Protein AF-A0AAN6RVH7-F1 (afdb_monomer)

Foldseek 3Di:
DDDDDDDDDDDPDDPPPPPPPPPPPPPPPDDDPPQLCVPDDEDPQFDWDQDPSHTDTHGDAWDQAQPGTDHTQWDHQESQVSDTDHPPDDHDPDRDDPDPPQAPFPQQQPETHGGQWDRQESQVNDTHHPPDDGDHDRDDAPAPQAAVEGDHPQWDHQESQVSDTDHPPDDGDHDHDDPDD

Mean predicted aligned error: 19.73 Å

pLDDT: mean 78.0, std 15.92, range [37.94, 93.38]

Solvent-accessible surface area 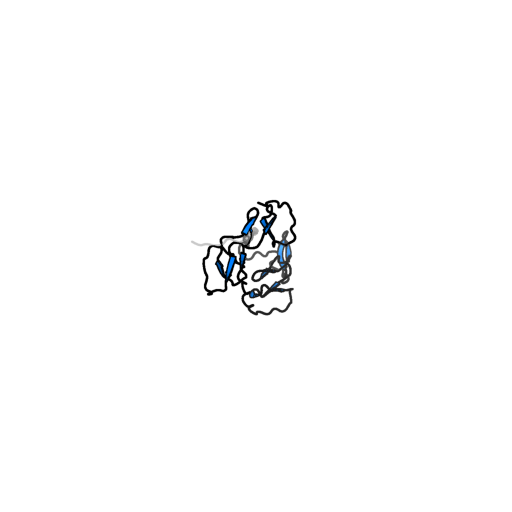(backbone atoms only — not comparable to full-atom values): 11529 Å² total; per-residue (Å²): 136,91,81,89,85,82,85,90,82,80,78,94,71,84,76,81,74,77,77,71,75,76,70,68,80,76,77,64,84,69,100,66,61,83,46,64,43,72,83,55,84,52,56,102,40,30,42,65,42,75,56,95,86,36,52,40,68,40,70,42,75,51,37,80,13,59,92,42,63,26,58,67,52,36,39,65,52,26,42,69,61,42,35,61,38,60,77,91,61,89,68,65,93,64,80,47,72,79,73,78,76,72,48,72,65,44,80,15,61,94,30,73,31,58,58,75,47,40,68,52,20,42,66,63,36,38,61,38,58,78,93,58,90,70,72,88,58,83,57,73,72,74,26,44,76,10,60,96,35,60,22,56,68,84,33,35,58,51,21,46,66,61,35,38,60,34,54,80,88,49,92,70,72,84,61,86,53,79,86,80,131

Organism: NCBI:txid2831512

Sequence (181 aa):
MAVFSVSARALLLAVLAAAGVRGNPIDLSSDGAITPCATVKCTSTTTCKVIDGKAQCVPILGVKCGNTVCEAGLTCCNPSCSLCVKPGMACTAHICPPIPIDPLPIQCGSTVCKPGLECCNASCGTCVEPGKGCTKQLCVPTGPQCGKTVCPAGMVCCNSSCGVCSPPDGACTAQFCTDSD

Nearest PDB structures (foldseek):
  6pog-assembly1_B  TM=1.843E-01  e=4.126E+00  Homo sapiens

Secondary structure (DSSP, 8-state):
---------S-------------------SS----TTTT----TTEEEEEETTEEEEEE---EEETTEEEPTT-EEEETTTTEEE-TT-------PPPP--PPPPEEETTEEEPTT-EEEETTTTEEE-TT-----------S-EETTEEPPTT-EEEETTTTEEE-TTS-----PPP---

Structure (mmCIF, N/CA/C/O backbone):
data_AF-A0AAN6RVH7-F1
#
_entry.id   AF-A0AAN6RVH7-F1
#
loop_
_atom_site.group_PDB
_atom_site.id
_atom_site.type_symbol
_atom_site.label_atom_id
_atom_site.label_alt_id
_atom_site.label_comp_id
_atom_site.label_asym_id
_atom_site.label_entity_id
_atom_site.label_seq_id
_atom_site.pdbx_PDB_ins_code
_atom_site.Cartn_x
_atom_site.Cartn_y
_atom_site.Cartn_z
_atom_site.occupancy
_atom_site.B_iso_or_equiv
_atom_site.auth_seq_id
_atom_site.auth_comp_id
_atom_site.auth_asym_id
_atom_site.auth_atom_id
_atom_site.pdbx_PDB_model_num
ATOM 1 N N . MET A 1 1 ? 5.114 -4.360 110.162 1.00 37.94 1 MET A N 1
ATOM 2 C CA . MET A 1 1 ? 4.314 -5.580 109.920 1.00 37.94 1 MET A CA 1
ATOM 3 C C . MET A 1 1 ? 2.846 -5.228 110.076 1.00 37.94 1 MET A C 1
ATOM 5 O O . MET A 1 1 ? 2.536 -4.454 110.970 1.00 37.94 1 MET A O 1
ATOM 9 N N . ALA A 1 2 ? 2.011 -5.842 109.237 1.00 38.44 2 ALA A N 1
ATOM 10 C CA . ALA A 1 2 ? 0.546 -5.818 109.213 1.00 38.44 2 ALA A CA 1
ATOM 11 C C . ALA A 1 2 ? -0.139 -4.584 108.596 1.00 38.44 2 ALA A C 1
ATOM 13 O O . ALA A 1 2 ? 0.279 -3.443 108.745 1.00 38.44 2 ALA A O 1
ATOM 14 N N . VAL A 1 3 ? -1.173 -4.905 107.824 1.00 39.06 3 VAL A N 1
ATOM 15 C CA . VAL A 1 3 ? -1.784 -4.185 106.706 1.00 39.06 3 VAL A CA 1
ATOM 16 C C . VAL A 1 3 ? -3.313 -4.293 106.879 1.00 39.06 3 VAL A C 1
ATOM 18 O O . VAL A 1 3 ? -3.770 -5.231 107.530 1.00 39.06 3 VAL A O 1
ATOM 21 N N . PHE A 1 4 ? -4.061 -3.404 106.207 1.00 39.38 4 PHE A N 1
ATOM 22 C CA . PHE A 1 4 ? -5.511 -3.420 105.899 1.00 39.38 4 PHE A CA 1
ATOM 23 C C . PHE A 1 4 ? -6.497 -2.857 106.944 1.00 39.38 4 PHE A C 1
ATOM 25 O O . PHE A 1 4 ? -6.781 -3.463 107.967 1.00 39.38 4 PHE A O 1
ATOM 32 N N . SER A 1 5 ? -7.184 -1.758 106.618 1.00 39.03 5 SER A N 1
ATOM 33 C CA . SER A 1 5 ? -8.440 -1.788 105.842 1.00 39.03 5 SER A CA 1
ATOM 34 C C . SER A 1 5 ? -8.982 -0.355 105.698 1.00 39.03 5 SER A C 1
ATOM 36 O O . SER A 1 5 ? -9.170 0.350 106.684 1.00 39.03 5 SER A O 1
ATOM 38 N N . VAL A 1 6 ? -9.192 0.117 104.466 1.00 43.94 6 VAL A N 1
ATOM 39 C CA . VAL A 1 6 ? -9.828 1.421 104.209 1.00 43.94 6 VAL A CA 1
ATOM 40 C C . VAL A 1 6 ? -11.265 1.156 103.777 1.00 43.94 6 VAL A C 1
ATOM 42 O O . VAL A 1 6 ? -11.510 0.500 102.767 1.00 43.94 6 VAL A O 1
ATOM 45 N N . SER A 1 7 ? -12.203 1.638 104.591 1.00 49.59 7 SER A N 1
ATOM 46 C CA . SER A 1 7 ? -13.646 1.592 104.361 1.00 49.59 7 SER A CA 1
ATOM 47 C C . SER A 1 7 ? -14.023 2.470 103.166 1.00 49.59 7 SER A C 1
ATOM 49 O O . SER A 1 7 ? -13.747 3.670 103.132 1.00 49.59 7 SER A O 1
ATOM 51 N N . ALA A 1 8 ? -14.637 1.842 102.167 1.00 46.44 8 ALA A N 1
ATOM 52 C CA . ALA A 1 8 ? -15.024 2.433 100.897 1.00 46.44 8 ALA A CA 1
ATOM 53 C C . ALA A 1 8 ? -16.330 3.233 101.020 1.00 46.44 8 ALA A C 1
ATOM 55 O O . ALA A 1 8 ? -17.414 2.675 100.872 1.00 46.44 8 ALA A O 1
ATOM 56 N N . ARG A 1 9 ? -16.241 4.548 101.250 1.00 50.19 9 ARG A N 1
ATOM 57 C CA . ARG A 1 9 ? -17.339 5.504 101.006 1.00 50.19 9 ARG A CA 1
ATOM 58 C C . ARG A 1 9 ? -16.792 6.898 100.707 1.00 50.19 9 ARG A C 1
ATOM 60 O O . ARG A 1 9 ? -16.762 7.739 101.595 1.00 50.19 9 ARG A O 1
ATOM 67 N N . ALA A 1 10 ? -16.382 7.151 99.466 1.00 47.22 10 ALA A N 1
ATOM 68 C CA . ALA A 1 10 ? -16.257 8.509 98.934 1.00 47.22 10 ALA A CA 1
ATOM 69 C C . ALA A 1 10 ? -15.923 8.489 97.436 1.00 47.22 10 ALA A C 1
ATOM 71 O O . ALA A 1 10 ? -14.916 7.923 97.029 1.00 47.22 10 ALA A O 1
ATOM 72 N N . LEU A 1 11 ? -16.767 9.180 96.669 1.00 44.78 11 LEU A N 1
ATOM 73 C CA . LEU A 1 11 ? -16.546 9.687 95.315 1.00 44.78 11 LEU A CA 1
ATOM 74 C C . LEU A 1 11 ? -16.373 8.655 94.186 1.00 44.78 11 LEU A C 1
ATOM 76 O O . LEU A 1 11 ? -15.276 8.369 93.714 1.00 44.78 11 LEU A O 1
ATOM 80 N N . LEU A 1 12 ? -17.516 8.240 93.626 1.00 45.19 12 LEU A N 1
ATOM 81 C CA . LEU A 1 12 ? -17.626 7.997 92.185 1.00 45.19 12 LEU A CA 1
ATOM 82 C C . LEU A 1 12 ? -17.347 9.319 91.446 1.00 45.19 12 LEU A C 1
ATOM 84 O O . LEU A 1 12 ? -18.254 10.113 91.206 1.00 45.19 12 LEU A O 1
ATOM 88 N N . LEU A 1 13 ? -16.082 9.569 91.113 1.00 48.94 13 LEU A N 1
ATOM 89 C CA . LEU A 1 13 ? -15.701 10.551 90.103 1.00 48.94 13 LEU A CA 1
ATOM 90 C C . LEU A 1 13 ? -15.718 9.859 88.742 1.00 48.94 13 LEU A C 1
ATOM 92 O O . LEU A 1 13 ? -14.957 8.929 88.480 1.00 48.94 13 LEU A O 1
ATOM 96 N N . ALA A 1 14 ? -16.631 10.319 87.893 1.00 54.00 14 ALA A N 1
ATOM 97 C CA . ALA A 1 14 ? -16.746 9.929 86.502 1.00 54.00 14 ALA A CA 1
ATOM 98 C C . ALA A 1 14 ? -15.455 10.275 85.747 1.00 54.00 14 ALA A C 1
ATOM 100 O O . ALA A 1 14 ? -15.211 11.432 85.413 1.00 54.00 14 ALA A O 1
ATOM 101 N N . VAL A 1 15 ? -14.645 9.264 85.438 1.00 47.19 15 VAL A N 1
ATOM 102 C CA . VAL A 1 15 ? -13.632 9.368 84.387 1.00 47.19 15 VAL A CA 1
ATOM 103 C C . VAL A 1 15 ? -14.250 8.776 83.127 1.00 47.19 15 VAL A C 1
ATOM 105 O O . VAL A 1 15 ? -14.112 7.591 82.833 1.00 47.19 15 VAL A O 1
ATOM 108 N N . LEU A 1 16 ? -14.977 9.614 82.387 1.00 49.84 16 LEU A N 1
ATOM 109 C CA . LEU A 1 16 ? -15.252 9.358 80.978 1.00 49.84 16 LEU A CA 1
ATOM 110 C C . LEU A 1 16 ? -13.917 9.492 80.242 1.00 49.84 16 LEU A C 1
ATOM 112 O O . LEU A 1 16 ? -13.539 10.571 79.790 1.00 49.84 16 LEU A O 1
ATOM 116 N N . ALA A 1 17 ? -13.174 8.390 80.160 1.00 49.72 17 ALA A N 1
ATOM 117 C CA . ALA A 1 17 ? -12.118 8.261 79.178 1.00 49.72 17 ALA A CA 1
ATOM 118 C C . ALA A 1 17 ? -12.795 8.325 77.806 1.00 49.72 17 ALA A C 1
ATOM 120 O O . ALA A 1 17 ? -13.382 7.348 77.341 1.00 49.72 17 ALA A O 1
ATOM 121 N N . ALA A 1 18 ? -12.749 9.494 77.166 1.00 54.59 18 ALA A N 1
ATOM 122 C CA . ALA A 1 18 ? -12.961 9.584 75.737 1.00 54.59 18 ALA A CA 1
ATOM 123 C C . ALA A 1 18 ? -11.834 8.775 75.090 1.00 54.59 18 ALA A C 1
ATOM 125 O O . ALA A 1 18 ? -10.749 9.288 74.819 1.00 54.59 18 ALA A O 1
ATOM 126 N N . ALA A 1 19 ? -12.086 7.485 74.868 1.00 46.03 19 ALA A N 1
ATOM 127 C CA . ALA A 1 19 ? -11.405 6.730 73.841 1.00 46.03 19 ALA A CA 1
ATOM 128 C C . ALA A 1 19 ? -11.808 7.380 72.516 1.00 46.03 19 ALA A C 1
ATOM 130 O O . ALA A 1 19 ? -12.705 6.924 71.811 1.00 46.03 19 ALA A O 1
ATOM 131 N N . GLY A 1 20 ? -11.175 8.512 72.206 1.00 46.91 20 GLY A N 1
ATOM 132 C CA . GLY A 1 20 ? -11.044 8.959 70.841 1.00 46.91 20 GLY A CA 1
ATOM 133 C C . GLY A 1 20 ? -10.328 7.828 70.137 1.00 46.91 20 GLY A C 1
ATOM 134 O O . GLY A 1 20 ? -9.109 7.699 70.245 1.00 46.91 20 GLY A O 1
ATOM 135 N N . VAL A 1 21 ? -11.099 6.966 69.477 1.00 48.25 21 VAL A N 1
ATOM 136 C CA . VAL A 1 21 ? -10.588 6.120 68.415 1.00 48.25 21 VAL A CA 1
ATOM 137 C C . VAL A 1 21 ? -9.966 7.110 67.445 1.00 48.25 21 VAL A C 1
ATOM 139 O O . VAL A 1 21 ? -10.658 7.755 66.660 1.00 48.25 21 VAL A O 1
ATOM 142 N N . ARG A 1 22 ? -8.647 7.297 67.547 1.00 46.09 22 ARG A N 1
ATOM 143 C CA . ARG A 1 22 ? -7.865 7.765 66.417 1.00 46.09 22 ARG A CA 1
ATOM 144 C C . ARG A 1 22 ? -7.996 6.635 65.414 1.00 46.09 22 ARG A C 1
ATOM 146 O O . ARG A 1 22 ? -7.194 5.708 65.404 1.00 46.09 22 ARG A O 1
ATOM 153 N N . GLY A 1 23 ? -9.076 6.671 64.638 1.00 47.66 23 GLY A N 1
ATOM 154 C CA . GLY A 1 23 ? -9.076 6.032 63.345 1.00 47.66 23 GLY A CA 1
ATOM 155 C C . GLY A 1 23 ? -7.877 6.643 62.653 1.00 47.66 23 GLY A C 1
ATOM 156 O O . GLY A 1 23 ? -7.864 7.844 62.381 1.00 47.66 23 GLY A O 1
ATOM 157 N N . ASN A 1 24 ? -6.820 5.851 62.504 1.00 54.28 24 ASN A N 1
ATOM 158 C CA . ASN A 1 24 ? -5.739 6.210 61.612 1.00 54.28 24 ASN A CA 1
ATOM 159 C C . ASN A 1 24 ? -6.420 6.567 60.282 1.00 54.28 24 ASN A C 1
ATOM 161 O O . ASN A 1 24 ? -7.317 5.814 59.879 1.00 54.28 24 ASN A O 1
ATOM 165 N N . PRO A 1 25 ? -6.083 7.684 59.613 1.00 53.16 25 PRO A N 1
ATOM 166 C CA . PRO A 1 25 ? -6.488 7.820 58.229 1.00 53.16 25 PRO A CA 1
ATOM 167 C C . PRO A 1 25 ? -5.932 6.581 57.531 1.00 53.16 25 PRO A C 1
ATOM 169 O O . PRO A 1 25 ? -4.722 6.362 57.502 1.00 53.16 25 PRO A O 1
ATOM 172 N N . ILE A 1 26 ? -6.833 5.700 57.102 1.00 51.47 26 ILE A N 1
ATOM 173 C CA . ILE A 1 26 ? -6.501 4.631 56.175 1.00 51.47 26 ILE A CA 1
ATOM 174 C C . ILE A 1 26 ? -5.968 5.367 54.960 1.00 51.47 26 ILE A C 1
ATOM 176 O O . ILE A 1 26 ? -6.721 6.019 54.236 1.00 51.47 26 ILE A O 1
ATOM 180 N N . ASP A 1 27 ? -4.649 5.350 54.831 1.00 46.44 27 ASP A N 1
ATOM 181 C CA . ASP A 1 27 ? -3.952 5.799 53.649 1.00 46.44 27 ASP A CA 1
ATOM 182 C C . ASP A 1 27 ? -4.390 4.872 52.513 1.00 46.44 27 ASP A C 1
ATOM 184 O O . ASP A 1 27 ? -3.888 3.764 52.341 1.00 46.44 27 ASP A O 1
ATOM 188 N N . LEU A 1 28 ? -5.431 5.300 51.796 1.00 50.62 28 LEU A N 1
ATOM 189 C CA . LEU A 1 28 ? -6.010 4.637 50.627 1.00 50.62 28 LEU A CA 1
ATOM 190 C C . LEU A 1 28 ? -5.121 4.790 49.379 1.00 50.62 28 LEU A C 1
ATOM 192 O O . LEU A 1 28 ? -5.589 4.613 48.254 1.00 50.62 28 LEU A O 1
ATOM 196 N N . SER A 1 29 ? -3.834 5.082 49.567 1.00 56.78 29 SER A N 1
ATOM 197 C CA . SER A 1 29 ? -2.844 5.193 48.502 1.00 56.78 29 SER A CA 1
ATOM 198 C C . SER A 1 29 ? -2.023 3.910 48.382 1.00 56.78 29 SER A C 1
ATOM 200 O O . SER A 1 29 ? -0.819 3.918 48.601 1.00 56.78 29 SER A O 1
ATOM 202 N N . SER A 1 30 ? -2.667 2.799 48.014 1.00 59.31 30 SER A N 1
ATOM 203 C CA . SER A 1 30 ? -2.003 1.752 47.222 1.00 59.31 30 SER A CA 1
ATOM 204 C C . SER A 1 30 ? -3.038 0.792 46.622 1.00 59.31 30 SER A C 1
ATOM 206 O O . SER A 1 30 ? -3.712 0.062 47.343 1.00 59.31 30 SER A O 1
ATOM 208 N N . ASP A 1 31 ? -3.197 0.837 45.296 1.00 54.03 31 ASP A N 1
ATOM 209 C CA . ASP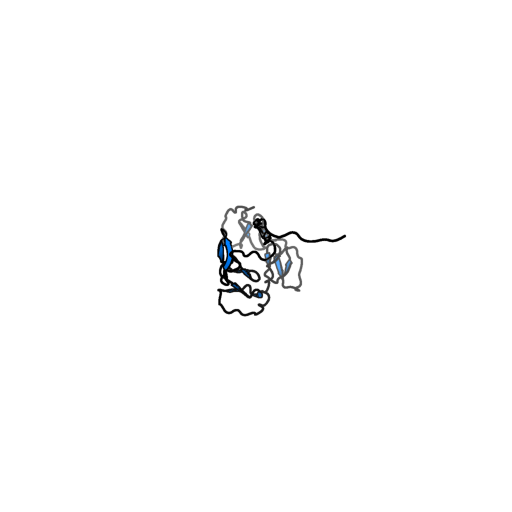 A 1 31 ? -3.855 -0.172 44.440 1.00 54.03 31 ASP A CA 1
ATOM 210 C C . ASP A 1 31 ? -5.338 -0.540 44.677 1.00 54.03 31 ASP A C 1
ATOM 212 O O . ASP A 1 31 ? -5.827 -1.534 44.140 1.00 54.03 31 ASP A O 1
ATOM 216 N N . GLY A 1 32 ? -6.105 0.270 45.416 1.00 53.84 32 GLY A N 1
ATOM 217 C CA . GLY A 1 32 ? -7.498 -0.066 45.755 1.00 53.84 32 GLY A CA 1
ATOM 218 C C . GLY A 1 32 ? -8.390 1.109 46.147 1.00 53.84 32 GLY A C 1
ATOM 219 O O . GLY A 1 32 ? -9.296 0.944 46.963 1.00 53.84 32 GLY A O 1
ATOM 220 N N . ALA A 1 33 ? -8.156 2.305 45.601 1.00 55.66 33 ALA A N 1
ATOM 221 C CA . ALA A 1 33 ? -9.071 3.421 45.815 1.00 55.66 33 ALA A CA 1
ATOM 222 C C . ALA A 1 33 ? -10.474 3.030 45.315 1.00 55.66 33 ALA A C 1
ATOM 224 O O . ALA A 1 33 ? -10.641 2.693 44.139 1.00 55.66 33 ALA A O 1
ATOM 225 N N . ILE A 1 34 ? -11.488 3.099 46.190 1.00 66.31 34 ILE A N 1
ATOM 226 C CA . ILE A 1 34 ? -12.904 3.058 45.796 1.00 66.31 34 ILE A CA 1
ATOM 227 C C . ILE A 1 34 ? -13.164 4.332 44.982 1.00 66.31 34 ILE A C 1
ATOM 229 O O . ILE A 1 34 ? -13.665 5.338 45.478 1.00 66.31 34 ILE A O 1
ATOM 233 N N . THR A 1 35 ? -12.726 4.340 43.728 1.00 82.38 35 THR A N 1
ATOM 234 C CA . THR A 1 35 ? -13.065 5.403 42.794 1.00 82.38 35 THR A CA 1
ATOM 235 C C . THR A 1 35 ? -14.559 5.295 42.494 1.00 82.38 35 THR A C 1
ATOM 237 O O . THR A 1 35 ? -15.122 4.202 42.582 1.00 82.38 35 THR A O 1
ATOM 240 N N . PRO A 1 36 ? -15.229 6.378 42.072 1.00 87.12 36 PRO A N 1
ATOM 241 C CA . PRO A 1 36 ? -16.596 6.284 41.566 1.00 87.12 36 PRO A CA 1
ATOM 242 C C . PRO A 1 36 ? -16.772 5.195 40.490 1.00 87.12 36 PRO A C 1
ATOM 244 O O . PRO A 1 36 ? -17.867 4.671 40.323 1.00 87.12 36 PRO A O 1
ATOM 247 N N . CYS A 1 37 ? -15.701 4.836 39.769 1.00 91.75 37 CYS A N 1
ATOM 248 C CA . CYS A 1 37 ? -15.698 3.767 38.772 1.00 91.75 37 CYS A CA 1
ATOM 249 C C . CYS A 1 37 ? -15.584 2.347 39.351 1.00 91.75 37 CYS A C 1
ATOM 251 O O . CYS A 1 37 ? -15.840 1.393 38.625 1.00 91.75 37 CYS A O 1
ATOM 253 N N . ALA A 1 38 ? -15.239 2.181 40.632 1.00 87.62 38 ALA A N 1
ATOM 254 C CA . ALA A 1 38 ? -15.020 0.876 41.259 1.00 87.62 38 ALA A CA 1
ATOM 255 C C . ALA A 1 38 ? -16.274 -0.019 41.262 1.00 87.62 38 ALA A C 1
ATOM 257 O O . ALA A 1 38 ? -16.157 -1.241 41.260 1.00 87.62 38 ALA A O 1
ATOM 258 N N . THR A 1 39 ? -17.471 0.574 41.243 1.00 87.50 39 THR A N 1
ATOM 259 C CA . THR A 1 39 ? -18.757 -0.148 41.239 1.00 87.50 39 THR A CA 1
ATOM 260 C C . THR A 1 39 ? -19.537 -0.005 39.929 1.00 87.50 39 THR A C 1
ATOM 262 O O . THR A 1 39 ? -20.624 -0.567 39.796 1.00 87.50 39 THR A O 1
ATOM 265 N N . VAL A 1 40 ? -19.002 0.719 38.939 1.00 91.81 40 VAL A N 1
ATOM 266 C CA . VAL A 1 40 ? -19.693 0.998 37.672 1.00 91.81 40 VAL A CA 1
ATOM 267 C C . VAL A 1 40 ? -19.255 0.012 36.598 1.00 91.81 40 VAL A C 1
ATOM 269 O O . VAL A 1 40 ? -18.093 -0.030 36.199 1.00 91.81 40 VAL A O 1
ATOM 272 N N . LYS A 1 41 ? -20.214 -0.761 36.077 1.00 90.75 41 LYS A N 1
ATOM 273 C CA . LYS A 1 41 ? -19.993 -1.687 34.963 1.00 90.75 41 LYS A CA 1
ATOM 274 C C . LYS A 1 41 ? -20.455 -1.051 33.651 1.00 90.75 41 LYS A C 1
ATOM 276 O O . LYS A 1 41 ? -21.647 -1.008 33.361 1.00 90.75 41 LYS A O 1
ATOM 281 N N . CYS A 1 42 ? -19.500 -0.548 32.876 1.00 87.00 42 CYS A N 1
ATOM 282 C CA . CYS A 1 42 ? -19.744 -0.025 31.533 1.00 87.00 42 CYS A CA 1
ATOM 283 C C . CYS A 1 42 ? -19.952 -1.160 30.510 1.00 87.00 42 CYS A C 1
ATOM 285 O O . CYS A 1 42 ? -19.609 -2.319 30.759 1.00 87.00 42 CYS A O 1
ATOM 287 N N . THR A 1 43 ? -20.546 -0.838 29.360 1.00 81.25 43 THR A N 1
ATOM 288 C CA . THR A 1 43 ? -20.717 -1.792 28.250 1.00 81.25 43 THR A CA 1
ATOM 289 C C . THR A 1 43 ? -19.377 -2.072 27.565 1.00 81.25 43 THR A C 1
ATOM 291 O O . THR A 1 43 ? -18.420 -1.327 27.744 1.00 81.25 43 THR A O 1
ATOM 294 N N . SER A 1 44 ? -19.290 -3.097 26.711 1.00 72.12 44 SER A N 1
ATOM 295 C CA . SER A 1 44 ? -18.039 -3.445 26.010 1.00 72.12 44 SER A CA 1
ATOM 296 C C . SER A 1 44 ? -17.479 -2.354 25.080 1.00 72.12 44 SER A C 1
ATOM 298 O O . SER A 1 44 ? -16.350 -2.481 24.615 1.00 72.12 44 SER A O 1
ATOM 300 N N . THR A 1 45 ? -18.229 -1.284 24.799 1.00 70.94 45 THR A N 1
ATOM 301 C CA . THR A 1 45 ? -17.789 -0.143 23.973 1.00 70.94 45 THR A CA 1
ATOM 302 C C . THR A 1 45 ? -17.434 1.100 24.761 1.00 70.94 45 THR A C 1
ATOM 304 O O . THR A 1 45 ? -17.022 2.105 24.175 1.00 70.94 45 THR A O 1
ATOM 307 N N . THR A 1 46 ? -17.638 1.067 26.073 1.00 84.12 46 THR A N 1
ATOM 308 C CA . THR A 1 46 ? -17.451 2.226 26.930 1.00 84.12 46 THR A CA 1
ATOM 309 C C . THR A 1 46 ? -16.505 1.882 28.065 1.00 84.12 46 THR A C 1
ATOM 311 O O . THR A 1 46 ? -16.509 0.780 28.604 1.00 84.12 46 THR A O 1
ATOM 314 N N . THR A 1 47 ? -15.656 2.833 28.427 1.00 86.69 47 THR A N 1
ATOM 315 C CA . THR A 1 47 ? -14.759 2.713 29.573 1.00 86.69 47 THR A CA 1
ATOM 316 C C . THR A 1 47 ? -15.209 3.679 30.652 1.00 86.69 47 THR A C 1
ATOM 318 O O . THR A 1 47 ? -15.604 4.809 30.353 1.00 86.69 47 THR A O 1
ATOM 321 N N . CYS A 1 48 ? -15.146 3.253 31.912 1.00 91.38 48 CYS A N 1
ATOM 322 C CA . CYS A 1 48 ? -15.426 4.163 33.010 1.00 91.38 48 CYS A CA 1
ATOM 323 C C . CYS A 1 48 ? -14.265 5.147 33.151 1.00 91.38 48 CYS A C 1
ATOM 325 O O . CYS A 1 48 ? -13.108 4.741 33.261 1.00 91.38 48 CYS A O 1
ATOM 327 N N . LYS A 1 49 ? -14.575 6.441 33.138 1.00 91.81 49 LYS A N 1
ATOM 328 C CA . LYS A 1 49 ? -13.660 7.514 33.525 1.00 91.81 49 LYS A CA 1
ATOM 329 C C . LYS A 1 49 ? -14.313 8.354 34.611 1.00 91.81 49 LYS A C 1
ATOM 331 O O . LYS A 1 49 ? -15.521 8.577 34.586 1.00 91.81 49 LYS A O 1
ATOM 336 N N . VAL A 1 50 ? -13.513 8.825 35.562 1.00 92.00 50 VAL A N 1
ATOM 337 C CA . VAL A 1 50 ? -13.974 9.790 36.562 1.00 92.00 50 VAL A CA 1
ATOM 338 C C . VAL A 1 50 ? -13.865 11.186 35.947 1.00 92.00 50 VAL A C 1
ATOM 340 O O . VAL A 1 50 ? -12.759 11.668 35.721 1.00 92.00 50 VAL A O 1
ATOM 343 N N . ILE A 1 51 ? -15.003 11.806 35.641 1.00 89.69 51 ILE A N 1
ATOM 344 C CA . ILE A 1 51 ? -15.111 13.158 35.075 1.00 89.69 51 ILE A CA 1
ATOM 345 C C . ILE A 1 51 ? -15.903 13.994 36.080 1.00 89.69 51 ILE A C 1
ATOM 347 O O . ILE A 1 51 ? -16.991 13.590 36.497 1.00 89.69 51 ILE A O 1
ATOM 351 N N . ASP A 1 52 ? -15.323 15.107 36.528 1.00 89.44 52 ASP A N 1
ATOM 352 C CA . ASP A 1 52 ? -15.883 15.979 37.574 1.00 89.44 52 ASP A CA 1
ATOM 353 C C . ASP A 1 52 ? -16.250 15.229 38.869 1.00 89.44 52 ASP A C 1
ATOM 355 O O . ASP A 1 52 ? -17.305 15.430 39.470 1.00 89.44 52 ASP A O 1
ATOM 359 N N . GLY A 1 53 ? -15.387 14.294 39.282 1.00 87.69 53 GLY A N 1
ATOM 360 C CA . GLY A 1 53 ? -15.586 13.491 40.493 1.00 87.69 53 GLY A CA 1
ATOM 361 C C . GLY A 1 53 ? -16.698 12.439 40.392 1.00 87.69 53 GLY A C 1
ATOM 362 O O . GLY A 1 53 ? -17.006 11.786 41.386 1.00 87.69 53 GLY A O 1
ATOM 363 N N . LYS A 1 54 ? -17.294 12.238 39.209 1.00 86.94 54 LYS A N 1
ATOM 364 C CA . LYS A 1 54 ? -18.350 11.247 38.962 1.00 86.94 54 LYS A CA 1
ATOM 365 C C . LYS A 1 54 ? -17.894 10.206 37.953 1.00 86.94 54 LYS A C 1
ATOM 367 O O . LYS A 1 54 ? -17.174 10.517 37.009 1.00 86.94 54 LYS A O 1
ATOM 372 N N . ALA A 1 55 ? -18.336 8.966 38.127 1.00 92.69 55 ALA A N 1
ATOM 373 C CA . ALA A 1 55 ? -18.127 7.935 37.120 1.00 92.69 55 ALA A CA 1
ATOM 374 C C . ALA A 1 55 ? -18.982 8.210 35.881 1.00 92.69 55 ALA A C 1
ATOM 376 O O . ALA A 1 55 ? -20.197 8.374 35.981 1.00 92.69 55 ALA A O 1
ATOM 377 N N . GLN A 1 56 ? -18.340 8.224 34.718 1.00 93.38 56 GLN A N 1
ATOM 378 C CA . GLN A 1 56 ? -18.988 8.339 33.420 1.00 93.38 56 GLN A CA 1
ATOM 379 C C . GLN A 1 56 ? -18.459 7.243 32.493 1.00 93.38 56 GLN A C 1
ATOM 381 O O . GLN A 1 56 ? -17.249 7.079 32.331 1.00 93.38 56 GLN A O 1
ATOM 386 N N . CYS A 1 57 ? -19.368 6.491 31.872 1.00 90.44 57 CYS A N 1
ATOM 387 C CA . CYS A 1 57 ? -19.021 5.556 30.807 1.00 90.44 57 CYS A CA 1
ATOM 388 C C . CYS A 1 57 ? -18.848 6.340 29.505 1.00 90.44 57 CYS A C 1
ATOM 390 O O . CYS A 1 57 ? -19.829 6.765 28.898 1.00 90.44 57 CYS A O 1
ATOM 392 N N . VAL A 1 58 ? -17.602 6.540 29.083 1.00 87.94 58 VAL A N 1
ATOM 393 C CA . VAL A 1 58 ? -17.279 7.247 27.838 1.00 87.94 58 VAL A CA 1
ATOM 394 C C . VAL A 1 58 ? -16.924 6.258 26.730 1.00 87.94 58 VAL A C 1
ATOM 396 O O . VAL A 1 58 ? -16.380 5.193 27.035 1.00 87.94 58 VAL A O 1
ATOM 399 N N . PRO A 1 59 ? -17.194 6.570 25.449 1.00 80.31 59 PRO A N 1
ATOM 400 C CA . PRO A 1 59 ? -16.792 5.715 24.337 1.00 80.31 59 PRO A CA 1
ATOM 401 C C . PRO A 1 59 ? -15.289 5.426 24.359 1.00 80.31 59 PRO A C 1
ATOM 403 O O . PRO A 1 59 ? -14.479 6.323 24.606 1.00 80.31 59 PRO A O 1
ATOM 406 N N . ILE A 1 60 ? -14.906 4.180 24.076 1.00 79.88 60 ILE A N 1
ATOM 407 C CA . ILE A 1 60 ? -13.503 3.844 23.836 1.00 79.88 60 ILE A CA 1
ATOM 408 C C . ILE A 1 60 ? -13.104 4.499 22.507 1.00 79.88 60 ILE A C 1
ATOM 410 O O . ILE A 1 60 ? -13.561 4.098 21.435 1.00 79.88 60 ILE A O 1
ATOM 414 N N . LEU A 1 61 ? -12.300 5.560 22.594 1.00 73.06 61 LEU A N 1
ATOM 415 C CA . LEU A 1 61 ? -11.762 6.270 21.437 1.00 73.06 61 LEU A CA 1
ATOM 416 C C . LEU A 1 61 ? -10.604 5.459 20.868 1.00 73.06 61 LEU A C 1
ATOM 418 O O . LEU A 1 61 ? -9.490 5.539 21.379 1.00 73.06 61 LEU A O 1
ATOM 422 N N . GLY A 1 62 ? -10.874 4.686 19.821 1.00 73.00 62 GLY A N 1
ATOM 423 C CA . GLY A 1 62 ? -9.837 3.923 19.144 1.00 73.00 62 GLY A CA 1
ATOM 424 C C . GLY A 1 62 ? -9.451 2.644 19.884 1.00 73.00 62 GLY A C 1
ATOM 425 O O . GLY A 1 62 ? -8.833 2.698 20.943 1.00 73.00 62 GLY A O 1
ATOM 426 N N . VAL A 1 63 ? -9.740 1.473 19.315 1.00 85.12 63 VAL A N 1
ATOM 427 C CA . VAL A 1 63 ? -9.177 0.198 19.807 1.00 85.12 63 VAL A CA 1
ATOM 428 C C . VAL A 1 63 ? -8.107 -0.272 18.834 1.00 85.12 63 VAL A C 1
ATOM 430 O O . VAL A 1 63 ? -8.403 -0.501 17.663 1.00 85.12 63 VAL A O 1
ATOM 433 N N . LYS A 1 64 ? -6.858 -0.437 19.291 1.00 89.25 64 LYS A N 1
ATOM 434 C CA . LYS A 1 64 ? -5.794 -1.004 18.449 1.00 89.25 64 LYS A CA 1
ATOM 435 C C . LYS A 1 64 ? -6.181 -2.424 18.023 1.00 89.25 64 LYS A C 1
ATOM 437 O O . LYS A 1 64 ? -6.491 -3.257 18.870 1.00 89.25 64 LYS A O 1
ATOM 442 N N . CYS A 1 65 ? -6.156 -2.697 16.722 1.00 90.00 65 CYS A N 1
ATOM 443 C CA . CYS A 1 65 ? -6.543 -3.987 16.159 1.00 90.00 65 CYS A CA 1
ATOM 444 C C . CYS A 1 65 ? -5.616 -4.345 14.997 1.00 90.00 65 CYS A C 1
ATOM 446 O O . CYS A 1 65 ? -5.769 -3.830 13.891 1.00 90.00 65 CYS A O 1
ATOM 448 N N . GLY A 1 66 ? -4.607 -5.180 15.251 1.00 89.31 66 GLY A N 1
ATOM 449 C CA . GLY A 1 66 ? -3.580 -5.465 14.246 1.00 89.31 66 GLY A CA 1
ATOM 450 C C . GLY A 1 66 ? -2.879 -4.188 13.791 1.00 89.31 66 GLY A C 1
ATOM 451 O O . GLY A 1 66 ? -2.371 -3.427 14.615 1.00 89.31 66 GLY A O 1
ATOM 452 N N . ASN A 1 67 ? -2.919 -3.907 12.489 1.00 89.44 67 ASN A N 1
ATOM 453 C CA . ASN A 1 67 ? -2.321 -2.719 11.880 1.00 89.44 67 ASN A CA 1
ATOM 454 C C . ASN A 1 67 ? -3.252 -1.499 11.871 1.00 89.44 67 ASN A C 1
ATOM 456 O O . ASN A 1 67 ? -2.772 -0.391 11.658 1.00 89.44 67 ASN A O 1
ATOM 460 N N . THR A 1 68 ? -4.537 -1.659 12.201 1.00 90.06 68 THR A N 1
ATOM 461 C CA . THR A 1 68 ? -5.501 -0.550 12.261 1.00 90.06 68 THR A CA 1
ATOM 462 C C . THR A 1 68 ? -5.833 -0.131 13.697 1.00 90.06 68 THR A C 1
ATOM 464 O O . THR A 1 68 ? -5.433 -0.778 14.671 1.00 90.06 68 THR A O 1
ATOM 467 N N . VAL A 1 69 ? -6.556 0.977 13.834 1.00 91.81 69 VAL A N 1
ATOM 468 C CA . VAL A 1 69 ? -7.233 1.398 15.063 1.00 91.81 69 VAL A CA 1
ATOM 469 C C . VAL A 1 69 ? -8.720 1.488 14.735 1.00 91.81 69 VAL A C 1
ATOM 471 O O . VAL A 1 69 ? -9.112 2.236 13.846 1.00 91.81 69 VAL A O 1
ATOM 474 N N . CYS A 1 70 ? -9.543 0.696 15.417 1.00 90.31 70 CYS A N 1
ATOM 475 C CA . CYS A 1 70 ? -10.982 0.665 15.197 1.00 90.31 70 CYS A CA 1
ATOM 476 C C . CYS A 1 70 ? -11.628 1.991 15.590 1.00 90.31 70 CYS A C 1
ATOM 478 O O . CYS A 1 70 ? -11.287 2.546 16.630 1.00 90.31 70 CYS A O 1
ATOM 480 N N . GLU A 1 71 ? -12.595 2.457 14.804 1.00 88.94 71 GLU A N 1
ATOM 481 C CA . GLU A 1 71 ? -13.363 3.665 15.109 1.00 88.94 71 GLU A CA 1
ATOM 482 C C . GLU A 1 71 ? -14.106 3.564 16.452 1.00 88.94 71 GLU A C 1
ATOM 484 O O . GLU A 1 71 ? -14.334 2.476 16.993 1.00 88.94 71 GLU A O 1
ATOM 489 N N . ALA A 1 72 ? -14.502 4.717 16.999 1.00 84.75 72 ALA A N 1
ATOM 490 C CA . ALA A 1 72 ? -15.221 4.774 18.265 1.00 84.75 72 ALA A CA 1
ATOM 491 C C . ALA A 1 72 ? -16.504 3.924 18.219 1.00 84.75 72 ALA A C 1
ATOM 493 O O . ALA A 1 72 ? -17.318 4.037 17.305 1.00 84.75 72 ALA A O 1
ATOM 494 N N . GLY A 1 73 ? -16.689 3.072 19.230 1.00 80.88 73 GLY A N 1
ATOM 495 C CA . GLY A 1 73 ? -17.843 2.172 19.324 1.00 80.88 73 GLY A CA 1
ATOM 496 C C . GLY A 1 73 ? -17.697 0.837 18.583 1.00 80.88 73 GLY A C 1
ATOM 497 O O . GLY A 1 73 ? -18.578 -0.013 18.715 1.00 80.88 73 GLY A O 1
ATOM 498 N N . LEU A 1 74 ? -16.596 0.610 17.860 1.00 87.50 74 LEU A N 1
ATOM 499 C CA . LEU A 1 74 ? -16.242 -0.700 17.311 1.00 87.50 74 LEU A CA 1
ATOM 500 C C . LEU A 1 74 ? -15.349 -1.487 18.279 1.00 87.50 74 LEU A C 1
ATOM 502 O O . LEU A 1 74 ? -14.653 -0.923 19.121 1.00 87.50 74 LEU A O 1
ATOM 506 N N . THR A 1 75 ? -15.357 -2.812 18.140 1.00 88.56 75 THR A N 1
ATOM 507 C CA . THR A 1 75 ? -14.477 -3.720 18.883 1.00 88.56 75 THR A CA 1
ATOM 508 C C . THR A 1 75 ? -13.564 -4.481 17.926 1.00 88.56 75 THR A C 1
ATOM 510 O O . THR A 1 75 ? -13.944 -4.766 16.786 1.00 88.56 75 THR A O 1
ATOM 513 N N . CYS A 1 76 ? -12.353 -4.811 18.380 1.00 90.19 76 CYS A N 1
ATOM 514 C CA . CYS A 1 76 ? -11.435 -5.631 17.595 1.00 90.19 76 CYS A CA 1
ATOM 515 C C . CYS A 1 76 ? -11.931 -7.080 17.580 1.00 90.19 76 CYS A C 1
ATOM 517 O O . CYS A 1 76 ? -11.947 -7.744 18.613 1.00 90.19 76 CYS A O 1
ATOM 519 N N . CYS A 1 77 ? -12.342 -7.557 16.409 1.00 91.94 77 CYS A N 1
ATOM 520 C CA . CYS A 1 77 ? -12.841 -8.916 16.220 1.00 91.94 77 CYS A CA 1
ATOM 521 C C . CYS A 1 77 ? -11.707 -9.904 15.977 1.00 91.94 77 CYS A C 1
ATOM 523 O O . CYS A 1 77 ? -11.702 -11.011 16.508 1.00 91.94 77 CYS A O 1
ATOM 525 N N . ASN A 1 78 ? -10.744 -9.492 15.150 1.00 91.06 78 ASN A N 1
ATOM 526 C CA . ASN A 1 78 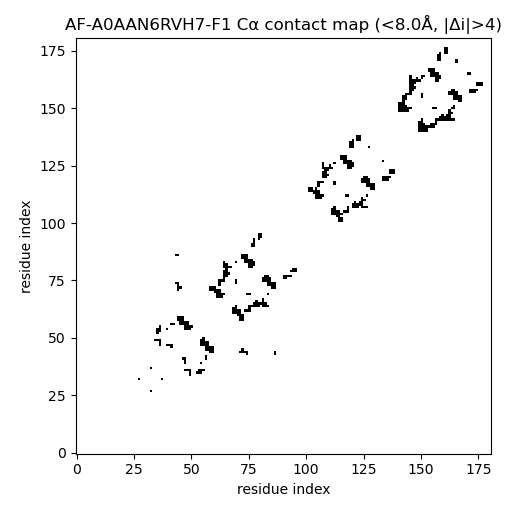? -9.606 -10.314 14.791 1.00 91.06 78 ASN A CA 1
ATOM 527 C C . ASN A 1 78 ? -8.369 -9.428 14.562 1.00 91.06 78 ASN A C 1
ATOM 529 O O . ASN A 1 78 ? -8.300 -8.731 13.543 1.00 91.06 78 ASN A O 1
ATOM 533 N N . PRO A 1 79 ? -7.387 -9.452 15.481 1.00 88.69 79 PRO A N 1
ATOM 534 C CA . PRO A 1 79 ? -6.173 -8.653 15.362 1.00 88.69 79 PRO A CA 1
ATOM 535 C C . PRO A 1 79 ? -5.318 -9.055 14.159 1.00 88.69 79 PRO A C 1
ATOM 537 O O . PRO A 1 79 ? -4.772 -8.182 13.493 1.00 88.69 79 PRO A O 1
ATOM 540 N N . SER A 1 80 ? -5.229 -10.350 13.839 1.00 88.94 80 SER A N 1
ATOM 541 C CA . SER A 1 80 ? -4.457 -10.836 12.686 1.00 88.94 80 SER A CA 1
ATOM 542 C C . SER A 1 80 ? -5.004 -10.292 11.368 1.00 88.94 80 SER A C 1
ATOM 544 O O . SER A 1 80 ? -4.244 -10.036 10.443 1.00 88.94 80 SER A O 1
ATOM 546 N N . CYS A 1 81 ? -6.315 -10.068 11.300 1.00 88.19 81 CYS A N 1
ATOM 547 C CA . CYS A 1 81 ? -6.989 -9.535 10.121 1.00 88.19 81 CYS A CA 1
ATOM 548 C C . CYS A 1 81 ? -7.205 -8.014 10.170 1.00 88.19 81 CYS A C 1
ATOM 550 O O . CYS A 1 81 ? -7.797 -7.464 9.247 1.00 88.19 81 CYS A O 1
ATOM 552 N N . SER A 1 82 ? -6.787 -7.328 11.243 1.00 91.25 82 SER A N 1
ATOM 553 C CA . SER A 1 82 ? -7.143 -5.919 11.495 1.00 91.25 82 SER A CA 1
ATOM 554 C C . SER A 1 82 ? -8.657 -5.652 11.363 1.00 91.25 82 SER A C 1
ATOM 556 O O . SER A 1 82 ? -9.078 -4.603 10.879 1.00 91.25 82 SER A O 1
ATOM 558 N N . LEU A 1 83 ? -9.486 -6.627 11.762 1.00 91.38 83 LEU A N 1
ATOM 559 C CA . LEU A 1 83 ? -10.931 -6.609 11.542 1.00 91.38 83 LEU A CA 1
ATOM 560 C C . LEU A 1 83 ? -11.660 -6.001 12.741 1.00 91.38 83 LEU A C 1
ATOM 562 O O . LEU A 1 83 ? -11.686 -6.580 13.831 1.00 91.38 83 LEU A O 1
ATOM 566 N N . CYS A 1 84 ? -12.311 -4.868 12.503 1.00 92.19 84 CYS A N 1
ATOM 567 C CA . CYS A 1 84 ? -13.166 -4.181 13.464 1.00 92.19 84 CYS A CA 1
ATOM 568 C C . CYS A 1 84 ? -14.639 -4.501 13.192 1.00 92.19 84 CYS A C 1
ATOM 570 O O . CYS A 1 84 ? -15.081 -4.457 12.046 1.00 92.19 84 CYS A O 1
ATOM 572 N N . VAL A 1 85 ? -15.413 -4.796 14.236 1.00 91.88 85 VAL A N 1
ATOM 573 C CA . VAL A 1 85 ? -16.847 -5.104 14.114 1.00 91.88 85 VAL A CA 1
ATOM 574 C C . VAL A 1 85 ? -17.669 -4.353 15.148 1.00 91.88 85 VAL A C 1
ATOM 576 O O . VAL A 1 85 ? -17.152 -3.855 16.151 1.00 91.88 85 VAL A O 1
ATOM 579 N N . LYS A 1 86 ? -18.981 -4.296 14.912 1.00 90.69 86 LYS A N 1
ATOM 580 C CA . LYS A 1 86 ? -19.932 -3.827 15.918 1.00 90.69 86 LYS A CA 1
ATOM 581 C C . LYS A 1 86 ? -19.991 -4.808 17.097 1.00 90.69 86 LYS A C 1
ATOM 583 O O . LYS A 1 86 ? -19.839 -6.014 16.900 1.00 90.69 86 LYS A O 1
ATOM 588 N N . PRO A 1 87 ? -20.266 -4.321 18.311 1.00 83.75 87 PRO A N 1
ATOM 589 C CA . PRO A 1 87 ? -20.445 -5.178 19.478 1.00 83.75 87 PRO A CA 1
ATOM 590 C C . PRO A 1 87 ? -21.545 -6.220 19.265 1.00 83.75 87 PRO A C 1
ATOM 592 O O . PRO A 1 87 ? -22.568 -5.927 18.651 1.00 83.75 87 PRO A O 1
ATOM 595 N N . GLY A 1 88 ? -21.344 -7.423 19.804 1.00 84.50 88 GLY A N 1
ATOM 596 C CA . GLY A 1 88 ? -22.319 -8.519 19.728 1.00 84.50 88 GLY A CA 1
ATOM 597 C C . GLY A 1 88 ? -22.292 -9.315 18.419 1.00 84.50 88 GLY A C 1
ATOM 598 O O . GLY A 1 88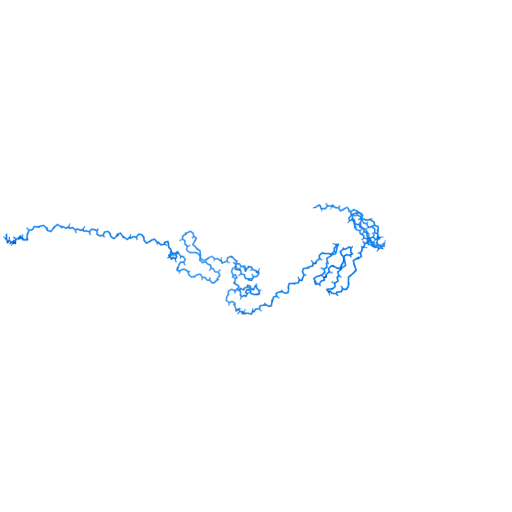 ? -22.990 -10.319 18.316 1.00 84.50 88 GLY A O 1
ATOM 599 N N . MET A 1 89 ? -21.473 -8.916 17.442 1.00 89.56 89 MET A N 1
ATOM 600 C CA . MET A 1 89 ? -21.219 -9.723 16.249 1.00 89.56 89 MET A CA 1
ATOM 601 C C . MET A 1 89 ? -20.367 -10.949 16.594 1.00 89.56 89 MET A C 1
ATOM 603 O O . MET A 1 89 ? -19.461 -10.876 17.426 1.00 89.56 89 MET A O 1
ATOM 607 N N . ALA A 1 90 ? -20.641 -12.074 15.933 1.00 88.62 90 ALA A N 1
ATOM 608 C CA . ALA A 1 90 ? -19.823 -13.273 16.058 1.00 88.62 90 ALA A CA 1
ATOM 609 C C . ALA A 1 90 ? -18.430 -13.047 15.449 1.00 88.62 90 ALA A C 1
ATOM 611 O O . ALA A 1 90 ? -18.304 -12.454 14.376 1.00 88.62 90 ALA A O 1
ATOM 612 N N . CYS A 1 91 ? -17.400 -13.557 16.122 1.00 86.31 91 CYS A N 1
ATOM 613 C CA . CYS A 1 91 ? -16.011 -13.446 15.690 1.00 86.31 91 CYS A CA 1
ATOM 614 C C . CYS A 1 91 ? -15.391 -14.821 15.478 1.00 86.31 91 CYS A C 1
ATOM 616 O O . CYS A 1 91 ? -15.611 -15.745 16.262 1.00 86.31 91 CYS A O 1
ATOM 618 N N . THR A 1 92 ? -14.584 -14.944 14.425 1.00 79.44 92 THR A N 1
ATOM 619 C CA . THR A 1 92 ? -13.768 -16.129 14.170 1.00 79.44 92 THR A CA 1
ATOM 620 C C . THR A 1 92 ? -12.315 -15.838 14.543 1.00 79.44 92 THR A C 1
ATOM 622 O O . THR A 1 92 ? -11.729 -14.837 14.125 1.00 79.44 92 THR A O 1
ATOM 625 N N . ALA A 1 93 ? -11.709 -16.732 15.324 1.00 76.62 93 ALA A N 1
ATOM 626 C CA . ALA A 1 93 ? -10.306 -16.644 15.737 1.00 76.62 93 ALA A CA 1
ATOM 627 C C . ALA A 1 93 ? -9.357 -17.266 14.693 1.00 76.62 93 ALA A C 1
ATOM 629 O O . ALA A 1 93 ? -8.443 -18.014 15.031 1.00 76.62 93 ALA A O 1
ATOM 630 N N . HIS A 1 94 ? -9.604 -17.014 13.406 1.00 85.06 94 HIS A N 1
ATOM 631 C CA . HIS A 1 94 ? -8.738 -17.509 12.339 1.00 85.06 94 HIS A CA 1
ATOM 632 C C . HIS A 1 94 ? -7.504 -16.614 12.180 1.00 85.06 94 HIS A C 1
ATOM 634 O O . HIS A 1 94 ? -7.610 -15.391 12.228 1.00 85.06 94 HIS A O 1
ATOM 640 N N . ILE A 1 95 ? -6.336 -17.206 11.953 1.00 83.50 95 ILE A N 1
ATOM 641 C CA . ILE A 1 95 ? -5.133 -16.444 11.618 1.00 83.50 95 ILE A CA 1
ATOM 642 C C . ILE A 1 95 ? -5.245 -16.049 10.148 1.00 83.50 95 ILE A C 1
ATOM 644 O O . ILE A 1 95 ? -5.157 -16.911 9.279 1.00 83.50 95 ILE A O 1
ATOM 648 N N . CYS A 1 96 ? -5.437 -14.760 9.865 1.00 82.00 96 CYS A N 1
ATOM 649 C CA . CYS A 1 96 ? -5.325 -14.290 8.490 1.00 82.00 96 CYS A CA 1
ATOM 650 C C . CYS A 1 96 ? -3.900 -14.536 7.975 1.00 82.00 96 CYS A C 1
ATOM 652 O O . CYS A 1 96 ? -2.942 -14.279 8.715 1.00 82.00 96 CYS A O 1
ATOM 654 N N . PRO A 1 97 ? -3.743 -15.020 6.729 1.00 78.00 97 PRO A N 1
ATOM 655 C CA . PRO A 1 97 ? -2.428 -15.115 6.119 1.00 78.00 97 PRO A CA 1
ATOM 656 C C . PRO A 1 97 ? -1.755 -13.736 6.155 1.00 78.00 97 PRO A C 1
ATOM 658 O O . PRO A 1 97 ? -2.459 -12.718 6.105 1.00 78.00 97 PRO A O 1
ATOM 661 N N . PRO A 1 98 ? -0.414 -13.681 6.263 1.00 72.12 98 PRO A N 1
ATOM 662 C CA . PRO A 1 98 ? 0.293 -12.419 6.142 1.00 72.12 98 PRO A CA 1
ATOM 663 C C . PRO A 1 98 ? -0.171 -11.752 4.851 1.00 72.12 98 PRO A C 1
ATOM 665 O O . PRO A 1 98 ? -0.193 -12.390 3.796 1.00 72.12 98 PRO A O 1
ATOM 668 N N . ILE A 1 99 ? -0.597 -10.492 4.963 1.00 65.50 99 ILE A N 1
ATOM 669 C CA . ILE A 1 99 ? -0.901 -9.668 3.795 1.00 65.50 99 ILE A CA 1
ATOM 670 C C . ILE A 1 99 ? 0.334 -9.790 2.896 1.00 65.50 99 ILE A C 1
ATOM 672 O O . ILE A 1 99 ? 1.435 -9.541 3.404 1.00 65.50 99 ILE A O 1
ATOM 676 N N . PRO A 1 100 ? 0.206 -10.225 1.628 1.00 61.84 100 PRO A N 1
ATOM 677 C CA . PRO A 1 100 ? 1.321 -10.159 0.705 1.00 61.84 100 PRO A CA 1
ATOM 678 C C . PRO A 1 100 ? 1.802 -8.715 0.733 1.00 61.84 100 PRO A C 1
ATOM 680 O O . PRO A 1 100 ? 1.052 -7.795 0.409 1.00 61.84 100 PRO A O 1
ATOM 683 N N . ILE A 1 101 ? 3.013 -8.501 1.240 1.00 64.69 101 ILE A N 1
ATOM 684 C CA . ILE A 1 101 ? 3.680 -7.219 1.078 1.00 64.69 101 ILE A CA 1
ATOM 685 C C . ILE A 1 101 ? 3.996 -7.195 -0.405 1.00 64.69 101 ILE A C 1
ATOM 687 O O . ILE A 1 101 ? 4.995 -7.777 -0.829 1.00 64.69 101 ILE A O 1
ATOM 691 N N . ASP A 1 102 ? 3.083 -6.640 -1.200 1.00 71.69 102 ASP A N 1
ATOM 692 C CA . ASP A 1 102 ? 3.355 -6.406 -2.606 1.00 71.69 102 ASP A CA 1
ATOM 693 C C . ASP A 1 102 ? 4.662 -5.606 -2.647 1.00 71.69 102 ASP A C 1
ATOM 695 O O . ASP A 1 102 ? 4.750 -4.556 -1.995 1.00 71.69 102 ASP A O 1
ATOM 699 N N . PRO A 1 103 ? 5.716 -6.131 -3.299 1.00 72.19 103 PRO A N 1
ATOM 700 C CA . PRO A 1 103 ? 7.013 -5.486 -3.275 1.00 72.19 103 PRO A CA 1
ATOM 701 C C . PRO A 1 103 ? 6.846 -4.049 -3.754 1.00 72.19 103 PRO A C 1
ATOM 703 O O . PRO A 1 103 ? 6.262 -3.812 -4.810 1.00 72.19 103 PRO A O 1
ATOM 706 N N . LEU A 1 104 ? 7.315 -3.082 -2.968 1.00 76.88 104 LEU A N 1
ATOM 707 C CA . LEU A 1 104 ? 7.128 -1.680 -3.319 1.00 76.88 104 LEU A CA 1
ATOM 708 C C . LEU A 1 104 ? 7.747 -1.420 -4.708 1.00 76.88 104 LEU A C 1
ATOM 710 O O . LEU A 1 10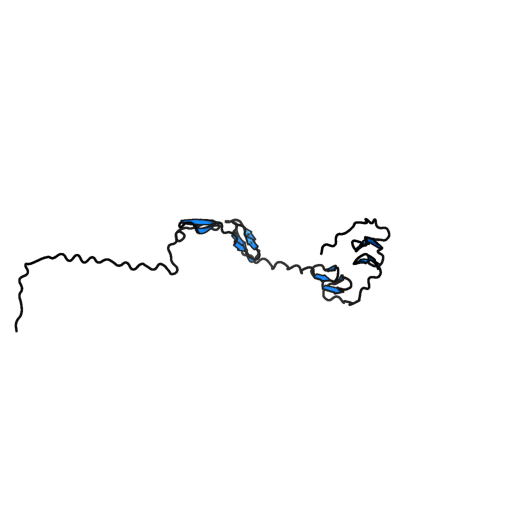4 ? 8.828 -1.948 -4.990 1.00 76.88 104 LEU A O 1
ATOM 714 N N . PRO A 1 105 ? 7.095 -0.636 -5.584 1.00 82.38 105 PRO A N 1
ATOM 715 C CA . PRO A 1 105 ? 7.697 -0.237 -6.847 1.00 82.38 105 PRO A CA 1
ATOM 716 C C . PRO A 1 105 ? 9.063 0.422 -6.609 1.00 82.38 105 PRO A C 1
ATOM 718 O O . PRO A 1 105 ? 9.191 1.330 -5.786 1.00 82.38 105 PRO A O 1
ATOM 721 N N . ILE A 1 106 ? 10.090 -0.044 -7.322 1.00 90.19 106 ILE A N 1
ATOM 722 C CA . ILE A 1 106 ? 11.468 0.442 -7.165 1.00 90.19 106 ILE A CA 1
ATOM 723 C C . ILE A 1 106 ? 11.805 1.480 -8.242 1.00 90.19 106 ILE A C 1
ATOM 725 O O . ILE A 1 106 ? 11.403 1.344 -9.397 1.00 90.19 106 ILE A O 1
ATOM 729 N N . GLN A 1 107 ? 12.564 2.516 -7.883 1.00 92.38 107 GLN A N 1
ATOM 730 C CA . GLN A 1 107 ? 13.062 3.513 -8.839 1.00 92.38 107 GLN A CA 1
ATOM 731 C C . GLN A 1 107 ? 14.258 2.961 -9.628 1.00 92.38 107 GLN A C 1
ATOM 733 O O . GLN A 1 107 ? 15.183 2.390 -9.053 1.00 92.38 107 GLN A O 1
ATOM 738 N N . CYS A 1 108 ? 14.255 3.157 -10.946 1.00 90.81 108 CYS A N 1
ATOM 739 C CA . CYS A 1 108 ? 15.304 2.734 -11.867 1.00 90.81 108 CYS A CA 1
ATOM 740 C C . CYS A 1 108 ? 15.563 3.847 -12.890 1.00 90.81 108 CYS A C 1
ATOM 742 O O . CYS A 1 108 ? 14.922 3.920 -13.938 1.00 90.81 108 CYS A O 1
ATOM 744 N N . GLY A 1 109 ? 16.488 4.756 -12.573 1.00 87.69 109 GLY A N 1
ATOM 745 C CA . GLY A 1 109 ? 16.709 5.948 -13.395 1.00 87.69 109 GLY A CA 1
ATOM 746 C C . GLY A 1 109 ? 15.468 6.836 -13.446 1.00 87.69 109 GLY A C 1
ATOM 747 O O . GLY A 1 109 ? 14.981 7.268 -12.409 1.00 87.69 109 GLY A O 1
ATOM 748 N N . SER A 1 110 ? 14.949 7.078 -14.651 1.00 84.00 110 SER A N 1
ATOM 749 C CA . SER A 1 110 ? 13.703 7.820 -14.894 1.00 84.00 110 SER A CA 1
ATOM 750 C C . SER A 1 110 ? 12.439 6.950 -14.880 1.00 84.00 110 SER A C 1
ATOM 752 O O . SER A 1 110 ? 11.340 7.461 -15.082 1.00 84.00 110 SER A O 1
ATOM 754 N N . THR A 1 111 ? 12.575 5.635 -14.693 1.00 86.00 111 THR A N 1
ATOM 755 C CA . THR A 1 111 ? 11.463 4.677 -14.730 1.00 86.00 111 THR A CA 1
ATOM 756 C C . THR A 1 111 ? 11.204 4.094 -13.348 1.00 86.00 111 THR A C 1
ATOM 758 O O . THR A 1 111 ? 12.133 3.836 -12.587 1.00 86.00 111 THR A O 1
ATOM 761 N N . VAL A 1 112 ? 9.937 3.823 -13.036 1.00 92.06 112 VAL A N 1
ATOM 762 C CA . VAL A 1 112 ? 9.542 3.081 -11.835 1.00 92.06 112 VAL A CA 1
ATOM 763 C C . VAL A 1 112 ? 9.217 1.644 -12.226 1.00 92.06 112 VAL A C 1
ATOM 765 O O . VAL A 1 112 ? 8.306 1.400 -13.019 1.00 92.06 112 VAL A O 1
ATOM 768 N N . CYS A 1 113 ? 9.961 0.682 -11.689 1.00 92.00 113 CYS A N 1
ATOM 769 C CA . CYS A 1 113 ? 9.720 -0.730 -11.943 1.00 92.00 113 CYS A CA 1
ATOM 770 C C . CYS A 1 113 ? 8.484 -1.218 -11.187 1.00 92.00 113 CYS A C 1
ATOM 772 O O . CYS A 1 113 ? 8.223 -0.822 -10.049 1.00 92.00 113 CYS A O 1
ATOM 774 N N . LYS A 1 114 ? 7.749 -2.137 -11.817 1.00 91.50 114 LYS A N 1
ATOM 775 C CA . LYS A 1 114 ? 6.625 -2.831 -11.185 1.00 91.50 114 LYS A CA 1
ATOM 776 C C . LYS A 1 114 ? 7.099 -3.652 -9.972 1.00 91.50 114 LYS A C 1
ATOM 778 O O . LYS A 1 114 ? 8.241 -4.121 -9.983 1.00 91.50 114 LYS A O 1
ATOM 783 N N . PRO A 1 115 ? 6.219 -3.875 -8.978 1.00 89.56 115 PRO A N 1
ATOM 784 C CA . PRO A 1 115 ? 6.445 -4.838 -7.904 1.00 89.56 115 PRO A CA 1
ATOM 785 C C . PRO A 1 115 ? 7.020 -6.164 -8.415 1.00 89.56 115 PRO A C 1
ATOM 787 O O . PRO A 1 115 ? 6.492 -6.748 -9.361 1.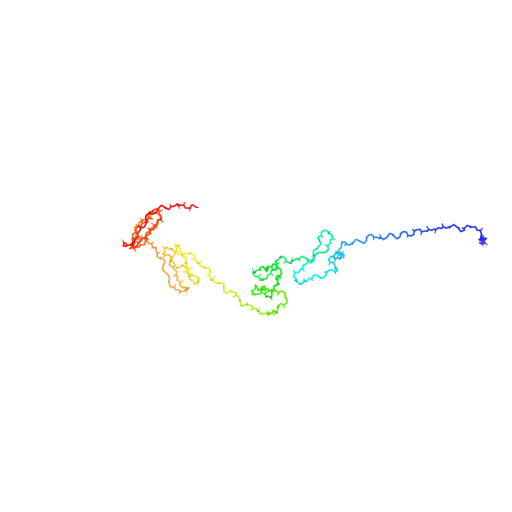00 89.56 115 PRO A O 1
ATOM 790 N N . GLY A 1 116 ? 8.102 -6.630 -7.792 1.00 86.69 116 GLY A N 1
ATOM 791 C CA . GLY A 1 116 ? 8.717 -7.931 -8.079 1.00 86.69 116 GLY A CA 1
ATOM 792 C C . GLY A 1 116 ? 9.758 -7.935 -9.203 1.00 86.69 116 GLY A C 1
ATOM 793 O O . GLY A 1 116 ? 10.336 -8.984 -9.468 1.00 86.69 116 GLY A O 1
ATOM 794 N N . LEU A 1 117 ? 10.023 -6.791 -9.841 1.00 90.88 117 LEU A N 1
ATOM 795 C CA . LEU A 1 117 ? 11.131 -6.623 -10.786 1.00 90.88 117 LEU A CA 1
ATOM 796 C C . LEU A 1 117 ? 12.359 -5.998 -10.111 1.00 90.88 117 LEU A C 1
ATOM 798 O O . LEU A 1 117 ? 12.241 -5.258 -9.138 1.00 90.88 117 LEU A O 1
ATOM 802 N N . GLU A 1 118 ? 13.534 -6.240 -10.687 1.00 91.12 118 GLU A N 1
ATOM 803 C CA . GLU A 1 118 ? 14.813 -5.660 -10.278 1.00 91.12 118 GLU A CA 1
ATOM 804 C C . GLU A 1 118 ? 15.297 -4.624 -11.300 1.00 91.12 118 GLU A C 1
ATOM 806 O O . GLU A 1 118 ? 15.129 -4.784 -12.514 1.00 91.12 118 GLU A O 1
ATOM 811 N N . CYS A 1 119 ? 15.929 -3.548 -10.821 1.00 91.44 119 CYS A N 1
ATOM 812 C CA . CYS A 1 119 ? 16.515 -2.539 -11.698 1.00 91.44 119 CYS A CA 1
ATOM 813 C C . CYS A 1 119 ? 17.792 -3.097 -12.334 1.00 91.44 119 CYS A C 1
ATOM 815 O O . CYS A 1 119 ? 18.871 -3.101 -11.733 1.00 91.44 119 CYS A O 1
ATOM 817 N N . CYS A 1 120 ? 17.682 -3.544 -13.582 1.00 91.81 120 CYS A N 1
ATOM 818 C CA . CYS A 1 120 ? 18.828 -4.015 -14.341 1.00 91.81 120 CYS A CA 1
ATOM 819 C C . CYS A 1 120 ? 19.712 -2.842 -14.765 1.00 91.81 120 CYS A C 1
ATOM 821 O O . CYS A 1 120 ? 20.923 -2.854 -14.528 1.00 91.81 120 CYS A O 1
ATOM 823 N N . ASN A 1 121 ? 19.131 -1.793 -15.340 1.00 89.56 121 ASN A N 1
ATOM 824 C CA . ASN A 1 121 ? 19.913 -0.686 -15.867 1.00 89.56 121 ASN A CA 1
ATOM 825 C C . ASN A 1 121 ? 19.268 0.664 -15.565 1.00 89.56 121 ASN A C 1
ATOM 827 O O . ASN A 1 121 ? 18.373 1.106 -16.281 1.00 89.56 121 ASN A O 1
ATOM 831 N N . ALA A 1 122 ? 19.785 1.342 -14.539 1.00 88.38 122 ALA A N 1
ATOM 832 C CA . ALA A 1 122 ? 19.328 2.670 -14.150 1.00 88.38 122 ALA A CA 1
ATOM 833 C C . ALA A 1 122 ? 19.581 3.727 -15.235 1.00 88.38 122 ALA A C 1
ATOM 835 O O . ALA A 1 122 ? 18.788 4.648 -15.368 1.00 88.38 122 ALA A O 1
ATOM 836 N N . SER A 1 123 ? 20.628 3.586 -16.057 1.00 85.88 123 SER A N 1
ATOM 837 C CA . SER A 1 123 ? 20.857 4.521 -17.166 1.00 85.88 123 SER A CA 1
ATOM 838 C C . SER A 1 123 ? 19.753 4.445 -18.220 1.00 85.88 123 SER A C 1
ATOM 840 O O . SER A 1 123 ? 19.518 5.425 -18.918 1.00 85.88 123 SER A O 1
ATOM 842 N N . CYS A 1 124 ? 19.109 3.286 -18.349 1.00 82.44 124 CYS A N 1
ATOM 843 C CA . CYS A 1 124 ? 18.134 2.992 -19.395 1.00 82.44 124 CYS A CA 1
ATOM 844 C C . CYS A 1 124 ? 16.708 2.794 -18.857 1.00 82.44 124 CYS A C 1
ATOM 846 O O . CYS A 1 124 ? 15.812 2.462 -19.626 1.00 82.44 124 CYS A O 1
ATOM 848 N N . GLY A 1 125 ? 16.500 2.908 -17.542 1.00 88.50 125 GLY A N 1
ATOM 849 C CA . GLY A 1 125 ? 15.234 2.558 -16.894 1.00 88.50 125 GLY A CA 1
ATOM 850 C C . GLY A 1 125 ? 14.796 1.104 -17.093 1.00 88.50 125 GLY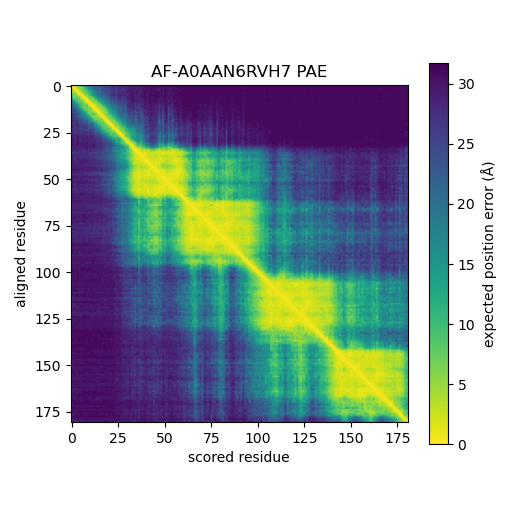 A C 1
ATOM 851 O O . GLY A 1 125 ? 13.606 0.806 -17.080 1.00 88.50 125 GLY A O 1
ATOM 852 N N . THR A 1 126 ? 15.738 0.183 -17.320 1.00 90.56 126 THR A N 1
ATOM 853 C CA . THR A 1 126 ? 15.412 -1.209 -17.653 1.00 90.56 126 THR A CA 1
ATOM 854 C C . THR A 1 126 ? 15.194 -2.038 -16.395 1.00 90.56 126 THR A C 1
ATOM 856 O O . THR A 1 126 ? 16.121 -2.245 -15.608 1.00 90.56 126 THR A O 1
ATOM 859 N N . CYS A 1 127 ? 13.981 -2.567 -16.257 1.00 92.62 127 CYS A N 1
ATOM 860 C CA . CYS A 1 127 ? 13.571 -3.480 -15.196 1.00 92.62 127 CYS A CA 1
ATOM 861 C C . CYS A 1 127 ? 13.520 -4.916 -15.731 1.00 92.62 127 CYS A C 1
ATOM 863 O O . CYS A 1 127 ? 13.046 -5.135 -16.845 1.00 92.62 127 CYS A O 1
ATOM 865 N N . VAL A 1 128 ? 13.976 -5.893 -14.949 1.00 92.88 128 VAL A N 1
ATOM 866 C CA . VAL A 1 128 ? 13.975 -7.316 -15.330 1.00 92.88 128 VAL A CA 1
ATOM 867 C C . VAL A 1 128 ? 13.436 -8.185 -14.204 1.00 92.88 128 VAL A C 1
ATOM 869 O O . VAL A 1 128 ? 13.364 -7.753 -13.057 1.00 92.88 128 VAL A O 1
ATOM 872 N N . GLU A 1 129 ? 13.055 -9.416 -14.531 1.00 93.25 129 GLU A N 1
ATOM 873 C CA . GLU A 1 129 ? 12.741 -10.415 -13.510 1.00 93.25 129 GLU A CA 1
ATOM 874 C C . GLU A 1 129 ? 14.016 -10.823 -12.747 1.00 93.25 129 GLU A C 1
ATOM 876 O O . GLU A 1 129 ? 15.095 -10.888 -13.355 1.00 93.25 129 GLU A O 1
ATOM 881 N N . PRO A 1 130 ? 13.903 -11.164 -11.453 1.00 90.06 130 PRO A N 1
ATOM 882 C CA . PRO A 1 130 ? 15.013 -11.704 -10.679 1.00 90.06 130 PRO A CA 1
ATOM 883 C C . PRO A 1 130 ? 15.687 -12.893 -11.380 1.00 90.06 130 PRO A C 1
ATOM 885 O O . PRO A 1 130 ? 15.027 -13.797 -11.898 1.00 90.06 130 PRO A O 1
ATOM 888 N N . GLY A 1 131 ? 17.020 -12.896 -11.407 1.00 86.25 131 GLY A N 1
ATOM 889 C CA . GLY A 1 131 ? 17.819 -13.974 -12.005 1.00 86.25 131 GLY A CA 1
ATOM 890 C C . GLY A 1 131 ? 17.927 -13.951 -13.536 1.00 86.25 131 GLY A C 1
ATOM 891 O O . GLY A 1 131 ? 18.593 -14.818 -14.107 1.00 86.25 131 GLY A O 1
ATOM 892 N N . LYS A 1 132 ? 17.327 -12.972 -14.229 1.00 87.56 132 LYS A N 1
ATOM 893 C CA . LYS A 1 132 ? 17.606 -12.742 -15.654 1.00 87.56 132 LYS A CA 1
ATOM 894 C C . LYS A 1 132 ? 18.944 -12.024 -15.828 1.00 87.56 132 LYS A C 1
ATOM 896 O O . LYS A 1 132 ? 19.328 -11.170 -15.031 1.00 87.56 132 LYS A O 1
ATOM 901 N N . GLY A 1 133 ? 19.660 -12.379 -16.896 1.00 83.31 133 GLY A N 1
ATOM 902 C CA . GLY A 1 133 ? 20.920 -11.734 -17.256 1.00 83.31 133 GLY A CA 1
ATOM 903 C C . GLY A 1 133 ? 20.731 -10.235 -17.487 1.00 83.31 133 GLY A C 1
ATOM 904 O O . GLY A 1 133 ? 19.733 -9.809 -18.067 1.00 83.31 133 GLY A O 1
ATOM 905 N N . CYS A 1 134 ? 21.699 -9.443 -17.035 1.00 83.88 134 CYS A N 1
ATOM 906 C CA . CYS A 1 134 ? 21.643 -7.992 -17.109 1.00 83.88 134 CYS A CA 1
ATOM 907 C C . CYS A 1 134 ? 22.905 -7.420 -17.758 1.00 83.88 134 CYS A C 1
ATOM 909 O O . CYS A 1 134 ? 24.022 -7.803 -17.412 1.00 83.88 134 CYS A O 1
ATOM 911 N N . THR A 1 135 ? 22.730 -6.457 -18.664 1.00 75.81 135 THR A N 1
ATOM 912 C CA . THR A 1 135 ? 23.827 -5.701 -19.275 1.00 75.81 135 THR A CA 1
ATOM 913 C C . THR A 1 135 ? 23.839 -4.272 -18.739 1.00 75.81 135 THR A C 1
ATOM 915 O O . THR A 1 135 ? 22.893 -3.507 -18.944 1.00 75.81 135 THR A O 1
ATOM 918 N N . LYS A 1 136 ? 24.928 -3.886 -18.068 1.00 70.19 136 LYS A N 1
ATOM 919 C CA . LYS A 1 136 ? 25.166 -2.506 -17.619 1.00 70.19 136 LYS A CA 1
ATOM 920 C C . LYS A 1 136 ? 25.695 -1.674 -18.792 1.00 70.19 136 LYS A C 1
ATOM 922 O O . LYS A 1 136 ? 26.895 -1.468 -18.927 1.00 70.19 136 LYS A O 1
ATOM 927 N N . GLN A 1 137 ? 24.793 -1.243 -19.666 1.00 76.81 137 GLN A N 1
ATOM 928 C CA . GLN A 1 137 ? 25.104 -0.347 -20.779 1.00 76.81 137 GLN A CA 1
ATOM 929 C C . GLN A 1 137 ? 24.795 1.104 -20.398 1.00 76.81 137 GLN A C 1
ATOM 931 O O . GLN A 1 137 ? 23.785 1.376 -19.755 1.00 76.81 137 GLN A O 1
ATOM 936 N N . LEU A 1 138 ? 25.628 2.050 -20.825 1.00 78.31 138 LEU A N 1
ATOM 937 C CA . LEU A 1 138 ? 25.271 3.463 -20.755 1.00 78.31 138 LEU A CA 1
ATOM 938 C C . LEU A 1 138 ? 24.299 3.780 -21.899 1.00 78.31 138 LEU A C 1
ATOM 940 O O . LEU A 1 138 ? 24.665 3.664 -23.071 1.00 78.31 138 LEU A O 1
ATOM 944 N N . CYS A 1 139 ? 23.068 4.167 -21.571 1.00 73.38 139 CYS A N 1
ATOM 945 C CA . CYS A 1 139 ? 22.151 4.701 -22.569 1.00 73.38 139 CYS A CA 1
ATOM 946 C C . CYS A 1 139 ? 22.528 6.153 -22.839 1.00 73.38 139 CYS A C 1
ATOM 948 O O . CYS A 1 139 ? 22.210 7.042 -22.055 1.00 73.38 139 CYS A O 1
ATOM 950 N N . VAL A 1 140 ? 23.224 6.383 -23.951 1.00 71.56 140 VAL A N 1
ATOM 951 C CA . VAL A 1 140 ? 23.435 7.734 -24.468 1.00 71.56 140 VAL A CA 1
ATOM 952 C C . VAL A 1 140 ? 22.150 8.130 -25.195 1.00 71.56 140 VAL A C 1
ATOM 954 O O . VAL A 1 140 ? 21.809 7.492 -26.199 1.00 71.56 140 VAL A O 1
ATOM 957 N N . PRO A 1 141 ? 21.393 9.120 -24.694 1.00 65.19 141 PRO A N 1
ATOM 958 C CA . PRO A 1 141 ? 20.182 9.547 -25.367 1.00 65.19 141 PRO A CA 1
ATOM 959 C C . PRO A 1 141 ? 20.574 10.114 -26.736 1.00 65.19 141 PRO A C 1
ATOM 961 O O . PRO A 1 141 ? 21.369 11.042 -26.842 1.00 65.19 141 PRO A O 1
ATOM 964 N N . THR A 1 142 ? 20.075 9.482 -27.795 1.00 69.50 142 THR A N 1
ATOM 965 C CA . THR A 1 142 ? 20.446 9.778 -29.190 1.00 69.50 142 THR A CA 1
ATOM 966 C C . THR A 1 142 ? 19.516 10.800 -29.844 1.00 69.50 142 THR A C 1
ATOM 968 O O . THR A 1 142 ? 19.703 11.135 -31.011 1.00 69.50 142 THR A O 1
ATOM 971 N N . GLY A 1 143 ? 18.489 11.264 -29.128 1.00 78.19 143 GLY A N 1
ATOM 972 C CA . GLY A 1 143 ? 17.520 12.227 -29.640 1.00 78.19 143 GLY A CA 1
ATOM 973 C C . GLY A 1 143 ? 17.887 13.687 -29.354 1.00 78.19 143 GLY A C 1
ATOM 974 O O . GLY A 1 143 ? 18.898 13.978 -28.710 1.00 78.19 143 GLY A O 1
ATOM 975 N N . PRO A 1 144 ? 17.072 14.631 -29.853 1.00 87.81 144 PRO A N 1
ATOM 976 C CA . PRO A 1 144 ? 17.311 16.058 -29.678 1.00 87.81 144 PRO A CA 1
ATOM 977 C C . PRO A 1 144 ? 17.161 16.489 -28.212 1.00 87.81 144 PRO A C 1
ATOM 979 O O . PRO A 1 144 ? 16.297 15.993 -27.484 1.00 87.81 144 PRO A O 1
ATOM 982 N N . GLN A 1 145 ? 17.971 17.463 -27.789 1.00 88.44 145 GLN A N 1
ATOM 983 C CA . GLN A 1 145 ? 17.788 18.137 -26.502 1.00 88.44 145 GLN A CA 1
ATOM 984 C C . GLN A 1 145 ? 16.449 18.890 -26.494 1.00 88.44 145 GLN A C 1
ATOM 986 O O . GLN A 1 145 ? 16.121 19.603 -27.442 1.00 88.44 145 GLN A O 1
ATOM 991 N N . CYS A 1 146 ? 15.695 18.757 -25.408 1.00 90.25 146 CYS A N 1
ATOM 992 C CA . CYS A 1 146 ? 14.404 19.394 -25.203 1.00 90.25 146 CYS A CA 1
ATOM 993 C C . CYS A 1 146 ? 14.318 19.948 -23.778 1.00 90.25 146 CYS A C 1
ATOM 995 O O . CYS A 1 146 ? 13.990 19.236 -22.830 1.00 90.25 146 CYS A O 1
ATOM 997 N N . GLY A 1 147 ? 14.660 21.227 -23.607 1.00 89.00 147 GLY A N 1
ATOM 998 C CA . GLY A 1 147 ? 14.750 21.831 -22.275 1.00 89.00 147 GLY A CA 1
ATOM 999 C C . GLY A 1 147 ? 15.792 21.130 -21.402 1.00 89.00 147 GLY A C 1
ATOM 1000 O O . GLY A 1 147 ? 16.946 20.997 -21.805 1.00 89.00 147 GLY A O 1
ATOM 1001 N N . LYS A 1 148 ? 15.362 20.662 -20.221 1.00 86.44 148 LYS A N 1
ATOM 1002 C CA . LYS A 1 148 ? 16.170 19.873 -19.268 1.00 86.44 148 LYS A CA 1
ATOM 1003 C C . LYS A 1 148 ? 16.200 18.366 -19.592 1.00 86.44 148 LYS A C 1
ATOM 1005 O O . LYS A 1 148 ? 16.904 17.613 -18.925 1.00 86.44 148 LYS A O 1
ATOM 1010 N N . THR A 1 149 ? 15.457 17.925 -20.605 1.00 84.38 149 THR A N 1
ATOM 1011 C CA . THR A 1 149 ? 15.316 16.519 -21.011 1.00 84.38 149 THR A CA 1
ATOM 1012 C C . THR A 1 149 ? 16.014 16.286 -22.354 1.00 84.38 149 THR A C 1
ATOM 1014 O O . THR A 1 149 ? 16.148 17.204 -23.160 1.00 84.38 149 THR A O 1
ATOM 1017 N N . VAL A 1 150 ? 16.444 15.057 -22.645 1.00 86.69 150 VAL A N 1
ATOM 1018 C CA . VAL A 1 150 ? 16.836 14.647 -24.005 1.00 86.69 150 VAL A CA 1
ATOM 1019 C C . VAL A 1 150 ? 15.793 13.671 -24.524 1.00 86.69 150 VAL A C 1
ATOM 1021 O O . VAL A 1 150 ? 15.456 12.704 -23.839 1.00 86.69 150 VAL A O 1
ATOM 1024 N N . CYS A 1 151 ? 15.256 13.936 -25.712 1.00 85.88 151 CYS A N 1
ATOM 1025 C CA . CYS A 1 151 ? 14.212 13.092 -26.266 1.00 85.88 151 CYS A CA 1
ATOM 1026 C C . CYS A 1 151 ? 14.739 11.692 -26.610 1.00 85.88 151 CYS A C 1
ATOM 1028 O O . CYS A 1 151 ? 15.906 11.543 -26.989 1.00 85.88 151 CYS A O 1
ATOM 1030 N N . PRO A 1 152 ? 13.892 10.651 -26.506 1.00 84.50 152 PRO A N 1
ATOM 1031 C CA . PRO A 1 152 ? 14.231 9.325 -27.002 1.00 84.50 152 PRO A CA 1
ATOM 1032 C C . PRO A 1 152 ? 14.597 9.354 -28.490 1.00 84.50 152 PRO A C 1
ATOM 1034 O O . PRO A 1 152 ? 14.162 10.233 -29.241 1.00 84.50 152 PRO A O 1
ATOM 1037 N N . ALA A 1 153 ? 15.371 8.363 -28.931 1.00 81.19 153 ALA A N 1
ATOM 1038 C CA . ALA A 1 153 ? 15.693 8.204 -30.344 1.00 81.19 153 ALA A CA 1
ATOM 1039 C C . ALA A 1 153 ? 14.406 8.118 -31.189 1.00 81.19 153 ALA A C 1
ATOM 1041 O O . ALA A 1 153 ? 13.482 7.380 -30.850 1.00 81.19 153 ALA A O 1
ATOM 1042 N N . GLY A 1 154 ? 14.348 8.884 -32.281 1.00 83.25 154 GLY A N 1
ATOM 1043 C CA . GLY A 1 154 ? 13.189 8.936 -33.180 1.00 83.25 154 GLY A CA 1
ATOM 1044 C C . GLY A 1 154 ? 12.056 9.877 -32.750 1.00 83.25 154 GLY A C 1
ATOM 1045 O O . GLY A 1 154 ? 11.075 9.994 -33.479 1.00 83.25 154 GLY A O 1
ATOM 1046 N N . MET A 1 155 ? 12.177 10.569 -31.611 1.00 89.44 155 MET A N 1
ATOM 1047 C CA . MET A 1 155 ? 11.250 11.634 -31.209 1.00 89.44 155 MET A CA 1
ATOM 1048 C C . MET A 1 155 ? 11.804 13.028 -31.521 1.00 89.44 155 MET A C 1
ATOM 1050 O O . MET A 1 155 ? 13.015 13.227 -31.615 1.00 89.44 155 MET A O 1
ATOM 1054 N N . VAL A 1 156 ? 10.903 14.005 -31.633 1.00 90.94 156 VAL A N 1
ATOM 1055 C CA . VAL A 1 156 ? 11.233 15.428 -31.786 1.00 90.94 156 VAL A CA 1
ATOM 1056 C C . VAL A 1 156 ? 10.894 16.195 -30.509 1.00 90.94 156 VAL A C 1
ATOM 1058 O O . VAL A 1 156 ? 9.999 15.808 -29.752 1.00 90.94 156 VAL A O 1
ATOM 1061 N N . CYS A 1 157 ? 11.616 17.289 -30.252 1.00 91.25 157 CYS A N 1
ATOM 1062 C CA . CYS A 1 157 ? 11.266 18.189 -29.157 1.00 91.25 157 CYS A CA 1
ATOM 1063 C C . CYS A 1 157 ? 9.993 18.953 -29.526 1.00 91.25 157 CYS A C 1
ATOM 1065 O O . CYS A 1 157 ? 10.008 19.771 -30.443 1.00 91.25 157 CYS A O 1
ATOM 1067 N N . CYS A 1 158 ? 8.907 18.676 -28.809 1.00 92.06 158 CYS A N 1
ATOM 1068 C CA . CYS A 1 158 ? 7.630 19.356 -28.986 1.00 92.06 158 CYS A CA 1
ATOM 1069 C C . CYS A 1 158 ? 7.593 20.651 -28.170 1.00 92.06 158 CYS A C 1
ATOM 1071 O O . CYS A 1 158 ? 7.235 21.708 -28.682 1.00 92.06 158 CYS A O 1
ATOM 1073 N N . ASN A 1 159 ? 8.019 20.603 -26.907 1.00 90.44 159 ASN A N 1
ATOM 1074 C CA . ASN A 1 159 ? 8.013 21.781 -26.053 1.00 90.44 159 ASN A CA 1
ATOM 1075 C C . ASN A 1 159 ? 9.250 21.820 -25.158 1.00 90.44 159 ASN A C 1
ATOM 1077 O O . ASN A 1 159 ? 9.343 21.109 -24.154 1.00 90.44 159 ASN A O 1
ATOM 1081 N N . SER A 1 160 ? 10.183 22.700 -25.513 1.00 88.94 160 SER A N 1
ATOM 1082 C CA . SER A 1 160 ? 11.438 22.898 -24.792 1.00 88.94 160 SER A CA 1
ATOM 1083 C C . SER A 1 160 ? 11.253 23.528 -23.411 1.00 88.94 160 SER A C 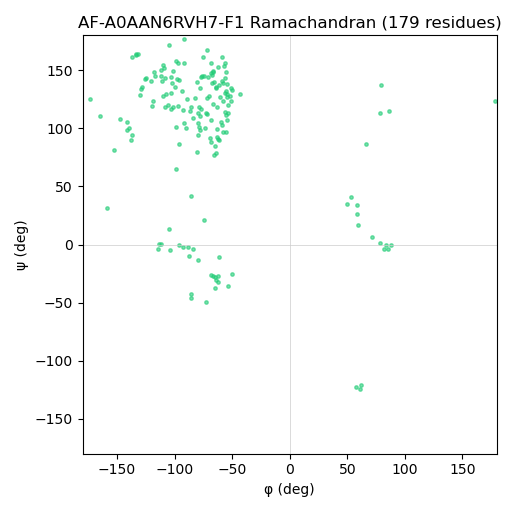1
ATOM 1085 O O . SER A 1 160 ? 12.067 23.259 -22.535 1.00 88.94 160 SER A O 1
ATOM 1087 N N . SER A 1 161 ? 10.185 24.298 -23.172 1.00 89.06 161 SER A N 1
ATOM 1088 C CA . SER A 1 161 ? 9.900 24.860 -21.842 1.00 89.06 161 SER A CA 1
ATOM 1089 C C . SER A 1 161 ? 9.547 23.775 -20.825 1.00 89.06 161 SER A C 1
ATOM 1091 O O . SER A 1 161 ? 9.756 23.970 -19.635 1.00 89.06 161 SER A O 1
ATOM 1093 N N . CYS A 1 162 ? 9.006 22.650 -21.290 1.00 86.31 162 CYS A N 1
ATOM 1094 C CA . CYS A 1 162 ? 8.499 21.567 -20.449 1.00 86.31 162 CYS A CA 1
ATOM 1095 C C . CYS A 1 162 ? 9.303 20.264 -20.591 1.00 86.31 162 CYS A C 1
ATOM 1097 O O . CYS A 1 162 ? 8.981 19.268 -19.950 1.00 86.31 162 CYS A O 1
ATOM 1099 N N . GLY A 1 163 ? 10.294 20.233 -21.486 1.00 89.00 163 GLY A N 1
ATOM 1100 C CA . GLY A 1 163 ? 10.994 19.009 -21.877 1.00 89.00 163 GLY A CA 1
ATOM 1101 C C . GLY A 1 163 ? 10.084 17.923 -22.455 1.00 89.00 163 GLY A C 1
ATOM 1102 O O . GLY A 1 163 ? 10.329 16.738 -22.236 1.00 89.00 163 GLY A O 1
ATOM 1103 N N . VAL A 1 164 ? 9.027 18.317 -23.176 1.00 90.12 164 VAL A N 1
ATOM 1104 C CA . VAL A 1 164 ? 8.048 17.387 -23.759 1.00 90.12 164 VAL A CA 1
ATOM 1105 C C . VAL A 1 164 ? 8.489 16.968 -25.155 1.00 90.12 164 VAL A C 1
ATOM 1107 O O . VAL A 1 164 ? 8.685 17.802 -26.042 1.00 90.12 164 VAL A O 1
ATOM 1110 N N . CYS A 1 165 ? 8.578 15.658 -25.353 1.00 90.12 165 CYS A N 1
ATOM 1111 C CA . CYS A 1 165 ? 8.902 15.023 -26.623 1.00 90.12 165 CYS A CA 1
ATOM 1112 C C . CYS A 1 165 ? 7.637 14.461 -27.273 1.00 90.12 165 CYS A C 1
ATOM 1114 O O . CYS A 1 165 ? 6.760 13.944 -26.581 1.00 90.12 165 CYS A O 1
ATOM 1116 N N . SER A 1 166 ? 7.553 14.533 -28.599 1.00 91.06 166 SER A N 1
ATOM 1117 C CA . SER A 1 166 ? 6.456 13.948 -29.375 1.00 91.06 166 SER A CA 1
ATOM 1118 C C . SER A 1 166 ? 6.992 13.126 -30.550 1.00 91.06 166 SER A C 1
ATOM 1120 O O . SER A 1 166 ? 8.154 13.280 -30.944 1.00 91.06 166 SER A O 1
ATOM 1122 N N . PRO A 1 167 ? 6.160 12.262 -31.157 1.00 92.00 167 PRO A N 1
ATOM 1123 C CA . PRO A 1 167 ? 6.443 11.727 -32.485 1.00 92.00 167 PRO A CA 1
ATOM 1124 C C . PRO A 1 167 ? 6.624 12.861 -33.516 1.00 92.00 167 PRO A C 1
ATOM 1126 O O . PRO A 1 167 ? 6.024 13.925 -33.326 1.00 92.00 167 PRO A O 1
ATOM 1129 N N . PRO A 1 168 ? 7.388 12.641 -34.606 1.00 87.62 168 PRO A N 1
ATOM 1130 C CA . PRO A 1 168 ? 7.611 13.640 -35.659 1.00 87.62 168 PRO A CA 1
ATOM 1131 C C . PRO A 1 168 ? 6.325 14.232 -36.256 1.00 87.62 168 PRO A C 1
ATOM 1133 O O . PRO A 1 168 ? 6.280 15.428 -36.520 1.00 87.62 168 PRO A O 1
ATOM 1136 N N . ASP A 1 169 ? 5.272 13.419 -36.383 1.00 86.00 169 ASP A N 1
ATOM 1137 C CA . ASP A 1 169 ? 3.965 13.821 -36.933 1.00 86.00 169 ASP A CA 1
ATOM 1138 C C . ASP A 1 169 ? 2.884 14.007 -35.848 1.00 86.00 169 ASP A C 1
ATOM 1140 O O . ASP A 1 169 ? 1.686 14.049 -36.130 1.00 86.00 169 ASP A O 1
ATOM 1144 N N . GLY A 1 170 ? 3.286 14.061 -34.574 1.00 83.00 170 GLY A N 1
ATOM 1145 C CA . GLY A 1 170 ? 2.370 14.246 -33.450 1.00 83.00 170 GLY A CA 1
ATOM 1146 C C . GLY A 1 170 ? 1.886 15.692 -33.326 1.00 83.00 170 GLY A C 1
ATOM 1147 O O . GLY A 1 170 ? 2.644 16.635 -33.543 1.00 83.00 170 GLY A O 1
ATOM 1148 N N . ALA A 1 171 ? 0.631 15.881 -32.912 1.00 82.88 171 ALA A N 1
ATOM 1149 C CA . ALA A 1 171 ? 0.143 17.203 -32.532 1.00 82.88 171 ALA A CA 1
ATOM 1150 C C . ALA A 1 171 ? 0.911 17.712 -31.303 1.00 82.88 171 ALA A C 1
ATOM 1152 O O . ALA A 1 171 ? 1.112 16.975 -30.336 1.00 82.88 171 ALA A O 1
ATOM 1153 N N . CYS A 1 172 ? 1.314 18.979 -31.344 1.00 81.12 172 CYS A N 1
ATOM 1154 C CA . CYS A 1 172 ? 2.109 19.595 -30.296 1.00 81.12 172 CYS A CA 1
ATOM 1155 C C . CYS A 1 172 ? 1.480 20.911 -29.837 1.00 81.12 172 CYS A C 1
ATOM 1157 O O . CYS A 1 172 ? 1.110 21.752 -30.658 1.00 81.12 172 CYS A O 1
ATOM 1159 N N . THR A 1 173 ? 1.385 21.101 -28.522 1.00 77.25 173 THR A N 1
ATOM 1160 C CA . THR A 1 173 ? 1.011 22.379 -27.916 1.00 77.25 173 THR A CA 1
ATOM 1161 C C . THR A 1 173 ? 2.234 23.011 -27.261 1.00 77.25 173 THR A C 1
ATOM 1163 O O . THR A 1 173 ? 2.954 22.377 -26.488 1.00 77.25 173 THR A O 1
ATOM 1166 N N . ALA A 1 174 ? 2.477 24.281 -27.580 1.00 73.75 174 ALA A N 1
ATOM 1167 C CA . ALA A 1 174 ? 3.494 25.081 -26.917 1.00 73.75 174 ALA A CA 1
ATOM 1168 C C . ALA A 1 174 ? 2.855 25.782 -25.711 1.00 73.75 174 ALA A C 1
ATOM 1170 O O . ALA A 1 174 ? 2.161 26.785 -25.859 1.00 73.75 174 ALA A O 1
ATOM 1171 N N . GLN A 1 175 ? 3.073 25.229 -24.521 1.00 79.00 175 GLN A N 1
ATOM 1172 C CA . GLN A 1 175 ? 2.726 25.854 -23.244 1.00 79.00 175 GLN A CA 1
ATOM 1173 C C . GLN A 1 175 ? 3.989 26.234 -22.468 1.00 79.00 175 GLN A C 1
ATOM 1175 O O . GLN A 1 175 ? 5.008 25.553 -22.558 1.00 79.00 175 GLN A O 1
ATOM 1180 N N . PHE A 1 176 ? 3.920 27.288 -21.664 1.00 82.62 176 PHE A N 1
ATOM 1181 C CA . PHE A 1 176 ? 4.971 27.571 -20.693 1.00 82.62 176 PHE A CA 1
ATOM 1182 C C . PHE A 1 176 ? 4.738 26.720 -19.447 1.00 82.62 176 PHE A C 1
ATOM 1184 O O . PHE A 1 176 ? 3.648 26.747 -18.877 1.00 82.62 176 PHE A O 1
ATOM 1191 N N . CYS A 1 177 ? 5.752 25.961 -19.036 1.00 82.31 177 CYS A N 1
ATOM 1192 C CA . CYS A 1 177 ? 5.731 25.253 -17.763 1.00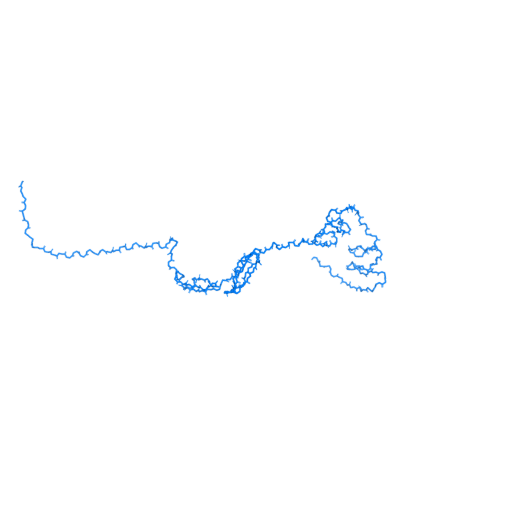 82.31 177 CYS A CA 1
ATOM 1193 C C . CYS A 1 177 ? 6.405 26.113 -16.698 1.00 82.31 177 CYS A C 1
ATOM 1195 O O . CYS A 1 177 ? 7.493 26.639 -16.916 1.00 82.31 177 CYS A O 1
ATOM 1197 N N . THR A 1 178 ? 5.759 26.254 -15.544 1.00 76.06 178 THR A N 1
ATOM 1198 C CA . THR A 1 178 ? 6.398 26.808 -14.353 1.00 76.06 178 THR A CA 1
ATOM 1199 C C . THR A 1 178 ? 7.243 25.709 -13.726 1.00 76.06 178 THR A C 1
ATOM 1201 O O . THR A 1 178 ? 6.696 24.678 -13.328 1.00 76.06 178 THR A O 1
ATOM 1204 N N . ASP A 1 179 ? 8.558 25.913 -13.647 1.00 66.44 179 ASP A N 1
ATOM 1205 C CA . ASP A 1 179 ? 9.416 25.086 -12.799 1.00 66.44 179 ASP A CA 1
ATOM 1206 C C . ASP A 1 179 ? 8.856 25.173 -11.366 1.00 66.44 179 ASP A C 1
ATOM 1208 O O . ASP A 1 179 ? 8.777 26.258 -10.794 1.00 66.44 179 ASP A O 1
ATOM 1212 N N . SER A 1 180 ? 8.357 24.058 -10.830 1.00 58.53 180 SER A N 1
ATOM 1213 C CA . SER A 1 180 ? 8.048 23.954 -9.402 1.00 58.53 180 SER A CA 1
ATOM 1214 C C . SER A 1 180 ? 9.300 23.393 -8.745 1.00 58.53 180 SER A C 1
ATOM 1216 O O . SER A 1 180 ? 9.614 22.223 -8.969 1.00 58.53 180 SER A O 1
ATOM 1218 N N . ASP A 1 181 ? 10.039 24.264 -8.057 1.00 50.34 181 ASP A N 1
ATOM 1219 C CA . ASP A 1 181 ? 11.178 23.908 -7.199 1.00 50.34 181 ASP A CA 1
ATOM 1220 C C . ASP A 1 181 ? 10.776 22.928 -6.083 1.00 50.34 181 ASP A C 1
ATOM 1222 O O . ASP A 1 181 ? 9.678 23.101 -5.495 1.00 50.34 181 ASP A O 1
#

Radius of gyration: 41.69 Å; Cα contacts (8 Å, |Δi|>4): 284; chains: 1; bounding box: 48×45×147 Å